Protein AF-A0A9P4L8U2-F1 (afdb_monomer)

Structure (mmCIF, N/CA/C/O backbone):
data_AF-A0A9P4L8U2-F1
#
_entry.id   AF-A0A9P4L8U2-F1
#
loop_
_atom_site.group_PDB
_atom_site.id
_atom_site.type_symbol
_atom_site.label_atom_id
_atom_site.label_alt_id
_atom_site.label_comp_id
_atom_site.label_asym_id
_atom_site.label_entity_id
_atom_site.label_seq_id
_atom_site.pdbx_PDB_ins_code
_atom_site.Cartn_x
_atom_site.Cartn_y
_atom_site.Cartn_z
_atom_site.occupancy
_atom_site.B_iso_or_equiv
_atom_site.auth_seq_id
_atom_site.auth_comp_id
_atom_site.auth_asym_id
_atom_site.auth_atom_id
_atom_site.pdbx_PDB_model_num
ATOM 1 N N . MET A 1 1 ? -57.428 33.933 65.142 1.00 36.22 1 MET A N 1
ATOM 2 C CA . MET A 1 1 ? -56.464 34.167 6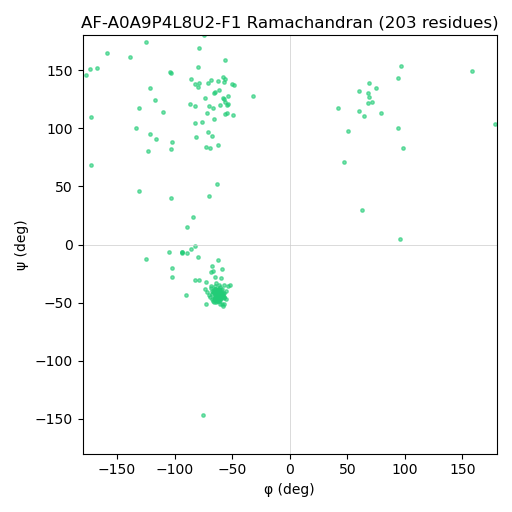6.239 1.00 36.22 1 MET A CA 1
ATOM 3 C C . MET A 1 1 ? -55.173 34.613 65.569 1.00 36.22 1 MET A C 1
ATOM 5 O O . MET A 1 1 ? -54.589 33.796 64.877 1.00 36.22 1 MET A O 1
ATOM 9 N N . ASN A 1 2 ? -55.036 35.930 65.368 1.00 34.56 2 ASN A N 1
ATOM 10 C CA . ASN A 1 2 ? -54.147 36.871 66.095 1.00 34.56 2 ASN A CA 1
ATOM 11 C C . ASN A 1 2 ? -52.674 36.716 65.668 1.00 34.56 2 ASN A C 1
ATOM 13 O O . ASN A 1 2 ? -52.198 35.592 65.666 1.00 34.56 2 ASN A O 1
ATOM 17 N N . ASN A 1 3 ? -51.856 37.735 65.393 1.00 34.00 3 ASN A N 1
ATOM 18 C CA . ASN A 1 3 ? -51.972 39.199 65.274 1.00 34.00 3 ASN A CA 1
ATOM 19 C C . ASN A 1 3 ? -50.599 39.724 64.758 1.00 34.00 3 ASN A C 1
ATOM 21 O O . ASN A 1 3 ? -49.587 39.133 65.121 1.00 34.00 3 ASN A O 1
ATOM 25 N N . ASN A 1 4 ? -50.620 40.854 64.030 1.00 35.84 4 ASN A N 1
ATOM 26 C CA . ASN A 1 4 ? -49.674 42.002 64.025 1.00 35.84 4 ASN A CA 1
ATOM 27 C C . ASN A 1 4 ? -48.229 41.829 63.489 1.00 35.84 4 ASN A C 1
ATOM 29 O O . ASN A 1 4 ? -47.515 40.916 63.884 1.00 35.84 4 ASN A O 1
ATOM 33 N N . GLU A 1 5 ? -47.797 42.591 62.466 1.00 37.16 5 GLU A N 1
ATOM 34 C CA . GLU A 1 5 ? -47.384 44.031 62.452 1.00 37.16 5 GLU A CA 1
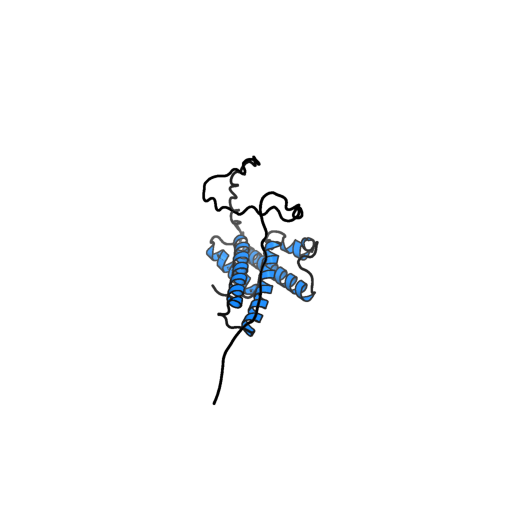ATOM 35 C C . GLU A 1 5 ? -46.118 44.278 63.303 1.00 37.16 5 GLU A C 1
ATOM 37 O O . GLU A 1 5 ? -46.126 43.984 64.490 1.00 37.16 5 GLU A O 1
ATOM 42 N N . ALA A 1 6 ? -44.947 44.600 62.732 1.00 35.78 6 ALA A N 1
ATOM 43 C CA . ALA A 1 6 ? -44.483 45.845 62.080 1.00 35.78 6 ALA A CA 1
ATOM 44 C C . ALA A 1 6 ? -43.676 46.760 63.037 1.00 35.78 6 ALA A C 1
ATOM 46 O O . ALA A 1 6 ? -43.909 46.751 64.240 1.00 35.78 6 ALA A O 1
ATOM 47 N N . ALA A 1 7 ? -42.787 47.564 62.428 1.00 38.69 7 ALA A N 1
ATOM 48 C CA . ALA A 1 7 ? -41.957 48.668 62.952 1.00 38.69 7 ALA A CA 1
ATOM 49 C C . ALA A 1 7 ? -40.676 48.271 63.726 1.00 38.69 7 ALA A C 1
ATOM 51 O O . ALA A 1 7 ? -40.725 47.547 64.711 1.00 38.69 7 ALA A O 1
ATOM 52 N N . GLU A 1 8 ? -39.467 48.553 63.218 1.00 38.03 8 GLU A N 1
ATOM 53 C CA . GLU A 1 8 ? -38.804 49.864 63.001 1.00 38.03 8 GLU A CA 1
ATOM 54 C C . GLU A 1 8 ? -38.416 50.582 64.299 1.00 38.03 8 GLU A C 1
ATOM 56 O O . GLU A 1 8 ? -39.246 50.819 65.168 1.00 38.03 8 GLU A O 1
ATOM 61 N N . THR A 1 9 ? -37.142 50.969 64.394 1.00 37.78 9 THR A N 1
ATOM 62 C CA . THR A 1 9 ? -36.661 52.235 64.984 1.00 37.78 9 THR A CA 1
ATOM 63 C C . THR A 1 9 ? -35.155 52.318 64.701 1.00 37.78 9 THR A C 1
ATOM 65 O O . THR A 1 9 ? -34.404 51.405 65.028 1.00 37.78 9 THR A O 1
ATOM 68 N N . GLU A 1 10 ? -34.744 53.229 63.814 1.00 36.84 10 GLU A N 1
ATOM 69 C CA . GLU A 1 10 ? -34.215 54.576 64.130 1.00 36.84 10 GLU A CA 1
ATOM 70 C C . GLU A 1 10 ? -32.673 54.530 64.203 1.00 36.84 10 GLU A C 1
ATOM 72 O O . GLU A 1 10 ? -32.104 53.548 64.651 1.00 36.84 10 GLU A O 1
ATOM 77 N N . SER A 1 11 ? -31.887 55.513 63.771 1.00 33.38 11 SER A N 1
ATOM 78 C CA . SER A 1 11 ? -32.125 56.907 63.388 1.00 33.38 11 SER A CA 1
ATOM 79 C C . SER A 1 11 ? -30.851 57.419 62.671 1.00 33.38 11 SER A C 1
ATOM 81 O O . SER A 1 11 ? -29.756 56.914 62.915 1.00 33.38 11 SER A O 1
ATOM 83 N N . GLY A 1 12 ? -30.985 58.390 61.752 1.00 31.89 12 GLY A N 1
ATOM 84 C CA . GLY A 1 12 ? -29.853 59.109 61.123 1.00 31.89 12 GLY A CA 1
ATOM 85 C C . GLY A 1 12 ? -29.215 60.137 62.076 1.00 31.89 12 GLY A C 1
ATOM 86 O O . GLY A 1 12 ? -29.306 59.952 63.287 1.00 31.89 12 GLY A O 1
ATOM 87 N N . PRO A 1 13 ? -28.694 61.293 61.615 1.00 43.50 13 PRO A N 1
ATOM 88 C CA . PRO A 1 13 ? -28.187 61.704 60.295 1.00 43.50 13 PRO A CA 1
ATOM 89 C C . PRO A 1 13 ? -26.730 62.247 60.399 1.00 43.50 13 PRO A C 1
ATOM 91 O O . PRO A 1 13 ? -26.236 62.430 61.505 1.00 43.50 13 PRO A O 1
ATOM 94 N N . SER A 1 14 ? -26.041 62.567 59.293 1.00 37.22 14 SER A N 1
ATOM 95 C CA . SER A 1 14 ? -25.247 63.816 59.213 1.00 37.22 14 SER A CA 1
ATOM 96 C C . SER A 1 14 ? -24.586 64.042 57.856 1.00 37.22 14 SER A C 1
ATOM 98 O O . SER A 1 14 ? -24.136 63.115 57.185 1.00 37.22 14 SER A O 1
ATOM 100 N N . ASP A 1 15 ? -24.522 65.321 57.518 1.00 33.25 15 ASP A N 1
ATOM 101 C CA . ASP A 1 15 ? -24.010 65.946 56.310 1.00 33.25 15 ASP A CA 1
ATOM 102 C C . ASP A 1 15 ? -22.548 65.617 55.986 1.00 33.25 15 ASP A C 1
ATOM 104 O O . ASP A 1 15 ? -21.676 65.705 56.849 1.00 33.25 15 ASP A O 1
ATOM 108 N N . TYR A 1 16 ? -22.251 65.407 54.699 1.00 37.06 16 TYR A N 1
ATOM 109 C CA . TYR A 1 16 ? -20.915 65.679 54.171 1.00 37.06 16 TYR A CA 1
ATOM 110 C C . TYR A 1 16 ? -20.959 66.521 52.894 1.00 37.06 16 TYR A C 1
ATOM 112 O O . TYR A 1 16 ? -21.493 66.157 51.848 1.00 37.06 16 TYR A O 1
ATOM 120 N N . HIS A 1 17 ? -20.350 67.689 53.056 1.00 33.84 17 HIS A N 1
ATOM 121 C CA . HIS A 1 17 ? -19.953 68.689 52.084 1.00 33.84 17 HIS A CA 1
ATOM 122 C C . HIS A 1 17 ? -18.985 68.165 50.993 1.00 33.84 17 HIS A C 1
ATOM 124 O O . HIS A 1 17 ? -18.026 67.470 51.297 1.00 33.84 17 HIS A O 1
ATOM 130 N N . ARG A 1 18 ? -19.176 68.688 49.770 1.00 32.38 18 ARG A N 1
ATOM 131 C CA . ARG A 1 18 ? -18.216 69.499 48.975 1.00 32.38 18 ARG A CA 1
ATOM 132 C C . ARG A 1 18 ? -16.957 68.859 48.324 1.00 32.38 18 ARG A C 1
ATOM 134 O O . ARG A 1 18 ? -16.029 68.441 48.994 1.00 32.38 18 ARG A O 1
ATOM 141 N N . ASN A 1 19 ? -16.933 69.051 46.997 1.00 30.62 19 ASN A N 1
ATOM 142 C CA . ASN A 1 19 ? -15.856 69.342 46.027 1.00 30.62 19 ASN A CA 1
ATOM 143 C C . ASN A 1 19 ? -14.639 68.435 45.764 1.00 30.62 19 ASN A C 1
ATOM 145 O O . ASN A 1 19 ? -13.822 68.164 46.629 1.00 30.62 19 ASN A O 1
ATOM 149 N N . GLU A 1 20 ? -14.471 68.256 44.444 1.00 35.41 20 GLU A N 1
ATOM 150 C CA . GLU A 1 20 ? -13.265 68.443 43.619 1.00 35.41 20 GLU A CA 1
ATOM 151 C C . GLU A 1 20 ? -12.064 67.515 43.799 1.00 35.41 20 GLU A C 1
ATOM 153 O O . GLU A 1 20 ? -11.441 67.423 44.846 1.00 35.41 20 GLU A O 1
ATOM 158 N N . GLY A 1 21 ? -11.621 67.008 42.646 1.00 31.97 21 GLY A N 1
ATOM 159 C CA . GLY A 1 21 ? -10.196 66.959 42.356 1.00 31.97 21 GLY A CA 1
ATOM 160 C C . GLY A 1 21 ? -9.493 65.658 42.712 1.00 31.97 21 GLY A C 1
ATOM 161 O O . GLY A 1 21 ? -9.006 65.483 43.814 1.00 31.97 21 GLY A O 1
ATOM 162 N N . GLN A 1 22 ? -9.294 64.861 41.662 1.00 35.66 22 GLN A N 1
ATOM 163 C CA . GLN A 1 22 ? -8.037 64.173 41.358 1.00 35.66 22 GLN A CA 1
ATOM 164 C C . GLN A 1 22 ? -7.554 63.022 42.263 1.00 35.66 22 GLN A C 1
ATOM 166 O O . GLN A 1 22 ? -7.423 63.114 43.477 1.00 35.66 22 GLN A O 1
ATOM 171 N N . SER A 1 23 ? -7.044 62.013 41.547 1.00 36.41 23 SER A N 1
ATOM 172 C CA . SER A 1 23 ? -5.959 61.098 41.936 1.00 36.41 23 SER A CA 1
ATOM 173 C C . SER A 1 23 ? -6.380 59.738 42.493 1.00 36.41 23 SER A C 1
ATOM 175 O O . SER A 1 23 ? -6.312 59.485 43.691 1.00 36.41 23 SER A O 1
ATOM 177 N N . GLN A 1 24 ? -6.668 58.794 41.591 1.00 34.19 24 GLN A N 1
ATOM 178 C CA . GLN A 1 24 ? -6.247 57.410 41.823 1.00 34.19 24 GLN A CA 1
ATOM 179 C C . GLN A 1 24 ? -4.806 57.230 41.302 1.00 34.19 24 GLN A C 1
ATOM 181 O O . GLN A 1 24 ? -4.565 57.459 40.114 1.00 34.19 24 GLN A O 1
ATOM 186 N N . PRO A 1 25 ? -3.844 56.842 42.163 1.00 40.78 25 PRO A N 1
ATOM 187 C CA . PRO A 1 25 ? -2.531 56.342 41.763 1.00 40.78 25 PRO A CA 1
ATOM 188 C C . PRO A 1 25 ? -2.625 54.861 41.314 1.00 40.78 25 PRO A C 1
ATOM 190 O O . PRO A 1 25 ? -3.684 54.241 41.425 1.00 40.78 25 PRO A O 1
ATOM 193 N N . PRO A 1 26 ? -1.559 54.305 40.713 1.00 39.38 26 PRO A N 1
ATOM 194 C CA . PRO A 1 26 ? -1.648 53.606 39.436 1.00 39.38 26 PRO A CA 1
ATOM 195 C C . PRO A 1 26 ? -2.032 52.129 39.550 1.00 39.38 26 PRO A C 1
ATOM 197 O O . PRO A 1 26 ? -1.531 51.392 40.399 1.00 39.38 26 PRO A O 1
ATOM 200 N N . ALA A 1 27 ? -2.848 51.675 38.597 1.00 38.47 27 ALA A N 1
ATOM 201 C CA . ALA A 1 27 ? -3.046 50.260 38.330 1.00 38.47 27 ALA A CA 1
ATOM 202 C C . ALA A 1 27 ? -1.806 49.680 37.628 1.00 38.47 27 ALA A C 1
ATOM 204 O O . ALA A 1 27 ? -1.353 50.185 36.600 1.00 38.47 27 ALA A O 1
ATOM 205 N N . SER A 1 28 ? -1.281 48.611 38.221 1.00 39.50 28 SER A N 1
ATOM 206 C CA . SER A 1 28 ? -0.172 47.764 37.783 1.00 39.50 28 SER A CA 1
ATOM 207 C C . SER A 1 28 ? -0.023 47.623 36.263 1.00 39.50 28 SER A C 1
ATOM 209 O O . SER A 1 28 ? -0.938 47.202 35.554 1.00 39.50 28 SER A O 1
ATOM 211 N N . ALA A 1 29 ? 1.193 47.891 35.788 1.00 47.47 29 ALA A N 1
ATOM 212 C CA . ALA A 1 29 ? 1.629 47.911 34.392 1.00 47.47 29 ALA A CA 1
ATOM 213 C C . ALA A 1 29 ? 1.696 46.528 33.700 1.00 47.47 29 ALA A C 1
ATOM 215 O O . ALA A 1 29 ? 2.655 46.243 32.988 1.00 47.47 29 ALA A O 1
ATOM 216 N N . ARG A 1 30 ? 0.715 45.638 33.909 1.00 43.78 30 ARG A N 1
ATOM 217 C CA . ARG A 1 30 ? 0.741 44.291 33.305 1.00 43.78 30 ARG A CA 1
ATOM 218 C C . ARG A 1 30 ? -0.484 43.896 32.480 1.00 43.78 30 ARG A C 1
ATOM 220 O O . ARG A 1 30 ? -0.369 42.953 31.715 1.00 43.78 30 ARG A O 1
ATOM 227 N N . ASN A 1 31 ? -1.594 44.637 32.541 1.00 42.38 31 ASN A N 1
ATOM 228 C CA . ASN A 1 31 ? -2.824 44.313 31.796 1.00 42.38 31 ASN A CA 1
ATOM 229 C C . ASN A 1 31 ? -3.402 45.516 31.025 1.00 42.38 31 ASN A C 1
ATOM 231 O O . ASN A 1 31 ? -4.602 45.770 31.064 1.00 42.38 31 ASN A O 1
ATOM 235 N N . GLN A 1 32 ? -2.567 46.272 30.314 1.00 42.84 32 GLN A N 1
ATOM 236 C CA . GLN A 1 32 ? -3.045 47.259 29.340 1.00 42.84 32 GLN A CA 1
ATOM 237 C C . GLN A 1 32 ? -2.454 46.954 27.972 1.00 42.84 32 GLN A C 1
ATOM 239 O O . GLN A 1 32 ? -1.462 47.560 27.592 1.00 42.84 32 GLN A O 1
ATOM 244 N N . GLN A 1 33 ? -3.047 45.991 27.263 1.00 40.62 33 GLN A N 1
ATOM 245 C CA . GLN A 1 33 ? -2.969 45.869 25.802 1.00 40.62 33 GLN A CA 1
ATOM 246 C C . GLN A 1 33 ? -3.922 44.768 25.310 1.00 40.62 33 GLN A C 1
ATOM 248 O O . GLN A 1 33 ? -3.521 43.729 24.803 1.00 40.62 33 GLN A O 1
ATOM 253 N N . HIS A 1 34 ? -5.222 45.022 25.435 1.00 37.81 34 HIS A N 1
ATOM 254 C CA . HIS A 1 34 ? -6.187 44.474 24.485 1.00 37.81 34 HIS A CA 1
ATOM 255 C C . HIS A 1 34 ? -6.912 45.661 23.851 1.00 37.81 34 HIS A C 1
ATOM 257 O O . HIS A 1 34 ? -7.842 46.192 24.460 1.00 37.81 34 HIS A O 1
ATOM 263 N N . PRO A 1 35 ? -6.482 46.153 22.676 1.00 39.56 35 PRO A N 1
ATOM 264 C CA . PRO A 1 35 ? -7.334 47.043 21.910 1.00 39.56 35 PRO A CA 1
ATOM 265 C C . PRO A 1 35 ? -8.560 46.251 21.442 1.00 39.56 35 PRO A C 1
ATOM 267 O O . PRO A 1 35 ? -8.444 45.145 20.912 1.00 39.56 35 PRO A O 1
ATOM 270 N N . ALA A 1 36 ? -9.738 46.826 21.678 1.00 41.59 36 ALA A N 1
ATOM 271 C CA . ALA A 1 36 ? -11.000 46.345 21.145 1.00 41.59 36 ALA A CA 1
ATOM 272 C C . ALA A 1 36 ? -10.882 46.202 19.621 1.00 41.59 36 ALA A C 1
ATOM 274 O O . ALA A 1 36 ? -10.580 47.171 18.920 1.00 41.59 36 ALA A O 1
ATOM 275 N N . VAL A 1 37 ? -11.099 44.991 19.107 1.00 40.06 37 VAL A N 1
ATOM 276 C CA . VAL A 1 37 ? -11.103 44.738 17.666 1.00 40.06 37 VAL A CA 1
ATOM 277 C C . VAL A 1 37 ? -12.367 45.367 17.087 1.00 40.06 37 VAL A C 1
ATOM 279 O O . VAL A 1 37 ? -13.452 44.794 17.140 1.00 40.06 37 VAL A O 1
ATOM 282 N N . SER A 1 38 ? -12.217 46.577 16.552 1.00 38.88 38 SER A N 1
ATOM 283 C CA . SER A 1 38 ? -13.179 47.168 15.630 1.00 38.88 38 SER A CA 1
ATOM 284 C C . SER A 1 38 ? -13.165 46.350 14.341 1.00 38.88 38 SER A C 1
ATOM 286 O O . SER A 1 38 ? -12.141 46.267 13.658 1.00 38.88 38 SER A O 1
ATOM 288 N N . THR A 1 39 ? -14.290 45.728 13.996 1.00 46.09 39 THR A N 1
ATOM 289 C CA . THR A 1 39 ? -14.499 45.112 12.684 1.00 46.09 39 THR A CA 1
ATOM 290 C C . THR A 1 39 ? -14.611 46.202 11.622 1.00 46.09 39 THR A C 1
ATOM 292 O O . THR A 1 39 ? -15.710 46.589 11.226 1.00 46.09 39 THR A O 1
ATOM 295 N N . ASN A 1 40 ? -13.471 46.694 11.138 1.00 36.62 40 ASN A N 1
ATOM 296 C CA . ASN A 1 40 ? -13.426 47.519 9.939 1.00 36.62 40 ASN A CA 1
ATOM 297 C C . ASN A 1 40 ? -13.460 46.611 8.708 1.00 36.62 40 ASN A C 1
ATOM 299 O O . ASN A 1 40 ? -12.455 46.112 8.209 1.00 36.62 40 ASN A O 1
ATOM 303 N N . ARG A 1 41 ? -14.687 46.392 8.238 1.00 48.09 41 ARG A N 1
ATOM 304 C CA . ARG A 1 41 ? -15.015 45.899 6.906 1.00 48.09 41 ARG A CA 1
ATOM 305 C C . ARG A 1 41 ? -14.629 47.000 5.914 1.00 48.09 41 ARG A C 1
ATOM 307 O O . ARG A 1 41 ? -15.399 47.926 5.694 1.00 48.09 41 ARG A O 1
ATOM 314 N N . GLY A 1 42 ? -13.421 46.934 5.367 1.00 34.34 42 GLY A N 1
ATOM 315 C CA . GLY A 1 42 ? -12.952 47.933 4.413 1.00 34.34 42 GLY A CA 1
ATOM 316 C C . GLY A 1 42 ? -11.530 47.670 3.952 1.00 34.34 42 GLY A C 1
ATOM 317 O O . GLY A 1 42 ? -10.597 47.920 4.698 1.00 34.34 42 GLY A O 1
ATOM 318 N N . THR A 1 43 ? -11.434 47.149 2.726 1.00 42.09 43 THR A N 1
ATOM 319 C CA . THR A 1 43 ? -10.420 47.457 1.701 1.00 42.09 43 THR A CA 1
ATOM 320 C C . THR A 1 43 ? -8.958 47.597 2.131 1.00 42.09 43 THR A C 1
ATOM 322 O O . THR A 1 43 ? -8.601 48.569 2.778 1.00 42.09 43 THR A O 1
ATOM 325 N N . HIS A 1 44 ? -8.128 46.695 1.592 1.00 46.84 44 HIS A N 1
ATOM 326 C CA . HIS A 1 44 ? -6.711 46.903 1.266 1.00 46.84 44 HIS A CA 1
ATOM 327 C C . HIS A 1 44 ? -5.831 47.496 2.375 1.00 46.84 44 HIS A C 1
ATOM 329 O O . HIS A 1 44 ? -5.729 48.706 2.492 1.00 46.84 44 HIS A O 1
ATOM 335 N N . ASN A 1 45 ? -5.114 46.634 3.099 1.00 39.09 45 ASN A N 1
ATOM 336 C CA . ASN A 1 45 ? -3.927 47.032 3.857 1.00 39.09 45 ASN A CA 1
ATOM 337 C C . ASN A 1 45 ? -2.794 46.026 3.601 1.00 39.09 45 ASN A C 1
ATOM 339 O O . ASN A 1 45 ? -2.791 44.920 4.141 1.00 39.09 45 ASN A O 1
ATOM 343 N N . ASP A 1 46 ? -1.875 46.415 2.718 1.00 47.75 46 ASP A N 1
ATOM 344 C CA . ASP A 1 46 ? -0.511 46.792 3.103 1.00 47.75 46 ASP A CA 1
ATOM 345 C C . ASP A 1 46 ? 0.239 45.854 4.059 1.00 47.75 46 ASP A C 1
ATOM 347 O O . ASP A 1 46 ? 0.571 46.201 5.192 1.00 47.75 46 ASP A O 1
ATOM 351 N N . PHE A 1 47 ? 0.623 44.692 3.532 1.00 45.06 47 PHE A N 1
ATOM 352 C CA . PHE A 1 47 ? 1.806 43.947 3.985 1.00 45.06 47 PHE A CA 1
ATOM 353 C C . PHE A 1 47 ? 2.975 44.111 2.993 1.00 45.06 47 PHE A C 1
ATOM 355 O O . PHE A 1 47 ? 3.716 43.171 2.721 1.00 45.06 47 PHE A O 1
ATOM 362 N N . ASP A 1 48 ? 3.159 45.316 2.450 1.00 51.72 48 ASP A N 1
ATOM 363 C CA . ASP A 1 48 ? 4.103 45.609 1.356 1.00 51.72 48 ASP A CA 1
ATOM 364 C C . ASP A 1 48 ? 5.553 45.873 1.833 1.00 51.72 48 ASP A C 1
ATOM 366 O O . ASP A 1 48 ? 6.345 46.547 1.181 1.00 51.72 48 ASP A O 1
ATOM 370 N N . TYR A 1 49 ? 5.932 45.363 3.012 1.00 48.81 49 TYR A N 1
ATOM 371 C CA . TYR A 1 49 ? 7.297 45.507 3.561 1.00 48.81 49 TYR A CA 1
ATOM 372 C C . TYR A 1 49 ? 8.215 44.334 3.223 1.00 48.81 49 TYR A C 1
ATOM 374 O O . TYR A 1 49 ? 9.416 44.362 3.492 1.00 48.81 49 TYR A O 1
ATOM 382 N N . LEU A 1 50 ? 7.654 43.293 2.625 1.00 60.00 50 LEU A N 1
ATOM 383 C CA . LEU A 1 50 ? 8.385 42.155 2.114 1.00 60.00 50 LEU A CA 1
ATOM 384 C C . LEU A 1 50 ? 8.169 42.156 0.604 1.00 60.00 50 LEU A C 1
ATOM 386 O O . LEU A 1 50 ? 7.223 41.548 0.118 1.00 60.00 50 LEU A O 1
ATOM 390 N N . ASN A 1 51 ? 9.069 42.830 -0.124 1.00 54.41 51 ASN A N 1
ATOM 391 C CA . ASN A 1 51 ? 9.258 42.703 -1.578 1.00 54.41 51 ASN A CA 1
ATOM 392 C C . ASN A 1 51 ? 9.709 41.269 -1.930 1.00 54.41 51 ASN A C 1
ATOM 394 O O . ASN A 1 51 ? 10.750 41.058 -2.550 1.00 54.41 51 ASN A O 1
ATOM 398 N N . ILE A 1 52 ? 8.976 40.257 -1.470 1.00 61.72 52 ILE A N 1
ATOM 399 C CA . ILE A 1 52 ? 9.164 38.875 -1.873 1.00 61.72 52 ILE A CA 1
ATOM 400 C C . ILE A 1 52 ? 8.638 38.840 -3.302 1.00 61.72 52 ILE A C 1
ATOM 402 O O . ILE A 1 52 ? 7.436 39.050 -3.495 1.00 61.72 52 ILE A O 1
ATOM 406 N N . PRO A 1 53 ? 9.501 38.614 -4.310 1.00 65.94 53 PRO A N 1
ATOM 407 C CA . PRO A 1 53 ? 9.024 38.414 -5.664 1.00 65.94 53 PRO A CA 1
ATOM 408 C C . PRO A 1 53 ? 8.005 37.289 -5.588 1.00 65.94 53 PRO A C 1
ATOM 410 O O . PRO A 1 53 ? 8.344 36.200 -5.119 1.00 65.94 53 PRO A O 1
ATOM 413 N N . THR A 1 54 ? 6.756 37.556 -5.974 1.00 63.75 54 THR A N 1
ATOM 414 C CA . THR A 1 54 ? 5.754 36.501 -6.075 1.00 63.75 54 THR A CA 1
ATOM 415 C C . THR A 1 54 ? 6.365 35.452 -6.998 1.00 63.75 54 THR A C 1
ATOM 417 O O . THR A 1 54 ? 6.656 35.789 -8.151 1.00 63.75 54 THR A O 1
ATOM 420 N N . PRO A 1 55 ? 6.682 34.237 -6.509 1.00 63.12 55 PRO A N 1
ATOM 421 C CA . PRO A 1 55 ? 7.293 33.244 -7.367 1.00 63.12 55 PRO A CA 1
ATOM 422 C C . PRO A 1 55 ? 6.332 33.041 -8.530 1.00 63.12 55 PRO A C 1
ATOM 424 O O . PRO A 1 55 ? 5.134 32.835 -8.314 1.00 63.12 55 PRO A O 1
ATOM 427 N N . ALA A 1 56 ? 6.844 33.183 -9.756 1.00 70.62 56 ALA A N 1
ATOM 428 C CA . ALA A 1 56 ? 6.061 32.879 -10.941 1.00 70.62 56 ALA A CA 1
ATOM 429 C C . ALA A 1 56 ? 5.424 31.500 -10.724 1.00 70.62 56 ALA A C 1
ATOM 431 O O . ALA A 1 56 ? 6.115 30.624 -10.187 1.00 70.62 56 ALA A O 1
ATOM 432 N N . PRO A 1 57 ? 4.139 31.305 -11.078 1.00 63.75 57 PRO A N 1
ATOM 433 C CA . PRO A 1 57 ? 3.511 30.002 -10.977 1.00 63.75 57 PRO A CA 1
ATOM 434 C C . PRO A 1 57 ? 4.445 29.008 -1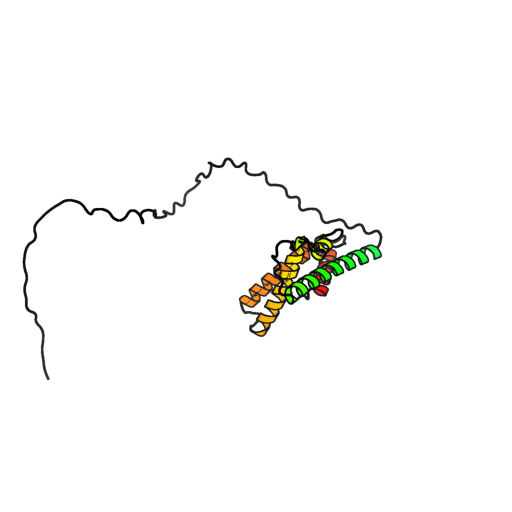1.649 1.00 63.75 57 PRO A C 1
ATOM 436 O O . PRO A 1 57 ? 4.697 29.098 -12.851 1.00 63.75 57 PRO A O 1
ATOM 439 N N . VAL A 1 58 ? 5.047 28.123 -10.859 1.00 56.31 58 VAL A N 1
ATOM 440 C CA . VAL A 1 58 ? 5.809 27.032 -11.437 1.00 56.31 58 VAL A CA 1
ATOM 441 C C . VAL A 1 58 ? 4.739 26.214 -12.131 1.00 56.31 58 VAL A C 1
ATOM 443 O O . VAL A 1 58 ? 3.894 25.619 -11.463 1.00 56.31 58 VAL A O 1
ATOM 446 N N . GLU A 1 59 ? 4.712 26.245 -13.462 1.00 51.50 59 GLU A N 1
ATOM 447 C CA . GLU A 1 59 ? 3.972 25.262 -14.236 1.00 51.50 59 GLU A CA 1
ATOM 448 C C . GLU A 1 59 ? 4.608 23.912 -13.916 1.00 51.50 59 GLU A C 1
ATOM 450 O O . GLU A 1 59 ? 5.539 23.448 -14.574 1.00 51.50 59 GLU A O 1
ATOM 455 N N . VAL A 1 60 ? 4.152 23.293 -12.827 1.00 53.00 60 VAL A N 1
ATOM 456 C CA . VAL A 1 60 ? 4.497 21.922 -12.498 1.00 53.00 60 VAL A CA 1
ATOM 457 C C . VAL A 1 60 ? 3.718 21.087 -13.497 1.00 53.00 60 VAL A C 1
ATOM 459 O O . VAL A 1 60 ? 2.603 20.641 -13.234 1.00 53.00 60 VAL A O 1
ATOM 462 N N . SER A 1 61 ? 4.278 20.920 -14.694 1.00 50.16 61 SER A N 1
ATOM 463 C CA . SER A 1 61 ? 3.776 19.930 -15.630 1.00 50.16 61 SER A CA 1
ATOM 464 C C . SER A 1 61 ? 3.820 18.597 -14.895 1.00 50.16 61 SER A C 1
ATOM 466 O O . SER A 1 61 ? 4.910 18.119 -14.555 1.00 50.16 61 SER A O 1
ATOM 468 N N . LEU A 1 62 ? 2.647 18.031 -14.598 1.00 58.31 62 LEU A N 1
ATOM 469 C CA . LEU A 1 62 ? 2.576 16.733 -13.948 1.00 58.31 62 LEU A CA 1
ATOM 470 C C . LEU A 1 62 ? 3.405 15.758 -14.792 1.00 58.31 62 LEU A C 1
ATOM 472 O O . LEU A 1 62 ? 3.241 15.714 -16.019 1.00 58.31 62 LEU A O 1
ATOM 476 N N . PRO A 1 63 ? 4.350 15.031 -14.181 1.00 58.22 63 PRO A N 1
ATOM 477 C CA . PRO A 1 63 ? 5.212 14.134 -14.924 1.00 58.22 63 PRO A CA 1
ATOM 478 C C . PRO A 1 63 ? 4.349 13.132 -15.690 1.00 58.22 63 PRO A C 1
ATOM 480 O O . PRO A 1 63 ? 3.482 12.463 -15.127 1.00 58.22 63 PRO A O 1
ATOM 483 N N . LYS A 1 64 ? 4.570 13.064 -17.007 1.00 55.81 64 LYS A N 1
ATOM 484 C CA . LYS A 1 64 ? 3.793 12.187 -17.882 1.00 55.81 64 LYS A CA 1
ATOM 485 C C . LYS A 1 64 ? 3.888 10.741 -17.377 1.00 55.81 64 LYS A C 1
ATOM 487 O O . LYS A 1 64 ? 4.963 10.325 -16.923 1.00 55.81 64 LYS A O 1
ATOM 492 N N . PRO A 1 65 ? 2.795 9.960 -17.463 1.00 58.03 65 PRO A N 1
ATOM 493 C CA . PRO A 1 65 ? 2.826 8.550 -17.122 1.00 58.03 65 PRO A CA 1
ATOM 494 C C . PRO A 1 65 ? 3.983 7.844 -17.822 1.00 58.03 65 PRO A C 1
ATOM 496 O O . PRO A 1 65 ? 4.250 8.119 -18.993 1.00 58.03 65 PRO A O 1
ATOM 499 N N . ARG A 1 66 ? 4.687 6.950 -17.117 1.00 64.38 66 ARG A N 1
ATOM 500 C CA . ARG A 1 66 ? 5.740 6.161 -17.760 1.00 64.38 66 ARG A CA 1
ATOM 501 C C . ARG A 1 66 ? 5.107 5.336 -18.873 1.00 64.38 66 ARG A C 1
ATOM 503 O O . ARG A 1 66 ? 4.232 4.514 -18.620 1.00 64.38 66 ARG A O 1
ATOM 510 N N . THR A 1 67 ? 5.554 5.547 -20.104 1.00 64.31 67 THR A N 1
ATOM 511 C CA . THR A 1 67 ? 5.149 4.710 -21.229 1.00 64.31 67 THR A CA 1
ATOM 512 C C . THR A 1 67 ? 5.904 3.393 -21.133 1.00 64.31 67 THR A C 1
ATOM 514 O O . THR A 1 67 ? 7.109 3.320 -21.375 1.00 64.31 67 THR A O 1
ATOM 517 N N . PHE A 1 68 ? 5.198 2.346 -20.725 1.00 71.69 68 PHE A N 1
ATOM 518 C CA . PHE A 1 68 ? 5.759 1.010 -20.622 1.00 71.69 68 PHE A CA 1
ATOM 519 C C . PHE A 1 68 ? 5.745 0.321 -21.986 1.00 71.69 68 PHE A C 1
ATOM 521 O O . PHE A 1 68 ? 4.704 -0.145 -22.444 1.00 71.69 68 PHE A O 1
ATOM 528 N N . ASN A 1 69 ? 6.911 0.226 -22.624 1.00 72.06 69 ASN A N 1
ATOM 529 C CA . ASN A 1 69 ? 7.091 -0.547 -23.852 1.00 72.06 69 ASN A CA 1
ATOM 530 C C . ASN A 1 69 ? 7.772 -1.875 -23.518 1.00 72.06 69 ASN A C 1
ATOM 532 O O . ASN A 1 69 ? 8.998 -1.982 -23.529 1.00 72.06 69 ASN A O 1
ATOM 536 N N . PHE A 1 70 ? 6.968 -2.884 -23.184 1.00 81.62 70 PHE A N 1
ATOM 537 C CA . PHE A 1 70 ? 7.470 -4.235 -22.951 1.00 81.62 70 PHE A CA 1
ATOM 538 C C . PHE A 1 70 ? 7.645 -4.987 -24.280 1.00 81.62 70 PHE A C 1
ATOM 540 O O . PHE A 1 70 ? 6.772 -4.905 -25.143 1.00 81.62 70 PHE A O 1
ATOM 547 N N . PRO A 1 71 ? 8.743 -5.745 -24.462 1.00 80.56 71 PRO A N 1
ATOM 548 C CA . PRO A 1 71 ? 9.015 -6.456 -25.713 1.00 80.56 71 PRO A CA 1
ATOM 549 C C . PRO A 1 71 ? 8.040 -7.615 -25.970 1.00 80.56 71 PRO A C 1
ATOM 551 O O . PRO A 1 71 ? 7.860 -8.025 -27.112 1.00 80.56 71 PRO A O 1
ATOM 554 N N . ASN A 1 72 ? 7.422 -8.166 -24.921 1.00 87.06 72 ASN A N 1
ATOM 555 C CA . ASN A 1 72 ? 6.403 -9.209 -25.009 1.00 87.06 72 ASN A CA 1
ATOM 556 C C . ASN A 1 72 ? 5.542 -9.257 -23.731 1.00 87.06 72 ASN A C 1
ATOM 558 O O . ASN A 1 72 ? 5.943 -8.750 -22.677 1.00 87.06 72 ASN A O 1
ATOM 562 N N . ALA A 1 73 ? 4.394 -9.936 -23.815 1.00 86.38 73 ALA A N 1
ATOM 563 C CA . ALA A 1 73 ? 3.458 -10.114 -22.700 1.00 86.38 73 ALA A CA 1
ATOM 564 C C . ALA A 1 73 ? 4.080 -10.840 -21.491 1.00 86.38 73 ALA A C 1
ATOM 566 O O . ALA A 1 73 ? 3.706 -10.598 -20.348 1.00 86.38 73 ALA A O 1
ATOM 567 N N . GLN A 1 74 ? 5.074 -11.704 -21.717 1.00 89.06 74 GLN A N 1
ATOM 568 C CA . GLN A 1 74 ? 5.758 -12.427 -20.644 1.00 89.06 74 GLN A CA 1
ATOM 569 C C . GLN A 1 74 ? 6.597 -11.486 -19.760 1.00 89.06 74 GLN A C 1
ATOM 571 O O . GLN A 1 74 ? 6.680 -11.670 -18.548 1.00 89.06 74 GLN A O 1
ATOM 576 N N . THR A 1 75 ? 7.209 -10.462 -20.358 1.00 86.94 75 THR A N 1
ATOM 577 C CA . THR A 1 75 ? 8.002 -9.447 -19.647 1.00 86.94 75 THR A CA 1
ATOM 578 C C . THR A 1 75 ? 7.095 -8.495 -18.874 1.00 86.94 75 THR A C 1
ATOM 580 O O . THR A 1 75 ? 7.398 -8.151 -17.735 1.00 86.94 75 THR A O 1
ATOM 583 N N . GLU A 1 76 ? 5.951 -8.138 -19.458 1.00 88.50 76 GLU A N 1
ATOM 584 C CA . GLU A 1 76 ? 4.898 -7.383 -18.775 1.00 88.50 76 GLU A CA 1
ATOM 585 C C . GLU A 1 76 ? 4.365 -8.151 -17.555 1.00 88.50 76 GLU A C 1
ATOM 587 O O . GLU A 1 76 ? 4.322 -7.607 -16.454 1.00 88.50 76 GLU A O 1
ATOM 592 N N . ALA A 1 77 ? 4.061 -9.444 -17.706 1.00 88.94 77 ALA A N 1
ATOM 593 C CA . ALA A 1 77 ? 3.606 -10.287 -16.602 1.00 88.94 77 ALA A CA 1
ATOM 594 C C . ALA A 1 77 ? 4.647 -10.385 -15.473 1.00 88.94 77 ALA A C 1
ATOM 596 O O . ALA A 1 77 ? 4.298 -10.274 -14.299 1.00 88.94 77 ALA A O 1
ATOM 597 N N . LYS A 1 78 ? 5.939 -10.525 -15.809 1.00 89.31 78 LYS A N 1
ATOM 598 C CA . LYS A 1 78 ? 7.034 -10.504 -14.821 1.00 89.31 78 LYS A CA 1
ATOM 599 C C . LYS A 1 78 ? 7.127 -9.167 -14.088 1.00 89.31 78 LYS A C 1
ATOM 601 O O . LYS A 1 78 ? 7.398 -9.152 -12.891 1.00 89.31 78 LYS A O 1
ATOM 606 N N . TYR A 1 79 ? 6.900 -8.057 -14.786 1.00 90.56 79 TYR A N 1
ATOM 607 C CA . TYR A 1 79 ? 6.888 -6.732 -14.175 1.00 90.56 79 TYR A CA 1
ATOM 608 C C . TYR A 1 79 ? 5.730 -6.581 -13.182 1.00 90.56 79 TYR A C 1
ATOM 610 O O . TYR A 1 79 ? 5.950 -6.184 -12.040 1.00 90.56 79 TYR A O 1
ATOM 618 N N . ILE A 1 80 ? 4.516 -6.973 -13.580 1.00 90.62 80 ILE A N 1
ATOM 619 C CA . ILE A 1 80 ? 3.333 -6.958 -12.706 1.00 90.62 80 ILE A CA 1
ATOM 620 C C . ILE A 1 80 ? 3.563 -7.857 -11.481 1.00 90.62 80 ILE A C 1
ATOM 622 O O . ILE A 1 80 ? 3.316 -7.435 -10.352 1.00 90.62 80 ILE A O 1
ATOM 626 N N . ALA A 1 81 ? 4.107 -9.061 -11.680 1.00 90.81 81 ALA A N 1
ATOM 627 C CA . ALA A 1 81 ? 4.449 -9.973 -10.589 1.00 90.81 81 ALA A CA 1
ATOM 628 C C . ALA A 1 81 ? 5.504 -9.381 -9.639 1.00 90.81 81 ALA A C 1
ATOM 630 O O . ALA A 1 81 ? 5.390 -9.525 -8.424 1.00 90.81 81 ALA A O 1
ATOM 631 N N . CYS A 1 82 ? 6.505 -8.671 -10.168 1.00 91.12 82 CYS A N 1
ATOM 632 C CA . CYS A 1 82 ? 7.498 -7.967 -9.359 1.00 91.12 82 CYS A CA 1
ATOM 633 C C . CYS A 1 82 ? 6.863 -6.843 -8.530 1.00 91.12 82 CYS A C 1
ATOM 635 O O . CYS A 1 82 ? 7.191 -6.694 -7.354 1.00 91.12 82 CYS A O 1
ATOM 637 N N . MET A 1 83 ? 5.925 -6.086 -9.105 1.00 91.62 83 MET A N 1
ATOM 638 C CA . MET A 1 83 ? 5.228 -5.017 -8.385 1.00 91.62 83 MET A CA 1
ATOM 639 C C . MET A 1 83 ? 4.382 -5.571 -7.249 1.00 91.62 83 MET A C 1
ATOM 641 O O . MET A 1 83 ? 4.486 -5.093 -6.120 1.00 91.62 83 MET A O 1
ATOM 645 N N . ARG A 1 84 ? 3.629 -6.637 -7.527 1.00 93.31 84 ARG A N 1
ATOM 646 C CA . ARG A 1 84 ? 2.902 -7.387 -6.506 1.00 93.31 84 ARG A CA 1
ATOM 647 C C . ARG A 1 84 ? 3.841 -7.871 -5.402 1.00 93.31 84 ARG A C 1
ATOM 649 O O . ARG A 1 84 ? 3.534 -7.696 -4.229 1.00 93.31 84 ARG A O 1
ATOM 656 N N . GLY A 1 85 ? 4.986 -8.447 -5.771 1.00 92.69 85 GLY A N 1
ATOM 657 C CA . GLY A 1 85 ? 5.999 -8.907 -4.821 1.00 92.69 85 GLY A CA 1
ATOM 658 C C . GLY A 1 85 ? 6.510 -7.783 -3.920 1.00 92.69 85 GLY A C 1
ATOM 659 O O . GLY A 1 85 ? 6.578 -7.963 -2.711 1.00 92.69 85 GLY A O 1
ATOM 660 N N . LYS A 1 86 ? 6.785 -6.597 -4.476 1.00 93.19 86 LYS A N 1
ATOM 661 C CA . LYS A 1 86 ? 7.194 -5.427 -3.685 1.00 93.19 86 LYS A CA 1
ATOM 662 C C . LYS A 1 86 ? 6.099 -4.922 -2.751 1.00 93.19 86 LYS A C 1
ATOM 664 O O . LYS A 1 86 ? 6.401 -4.559 -1.620 1.00 93.19 86 LYS A O 1
ATOM 669 N N . LEU A 1 87 ? 4.844 -4.894 -3.199 1.00 94.19 87 LEU A N 1
ATOM 670 C CA . LEU A 1 87 ? 3.727 -4.488 -2.346 1.00 94.19 87 LEU A CA 1
ATOM 671 C C . LEU A 1 87 ? 3.524 -5.478 -1.188 1.00 94.19 87 LEU A C 1
ATOM 673 O O . LEU A 1 87 ? 3.308 -5.064 -0.051 1.00 94.19 87 LEU A O 1
ATOM 677 N N . LEU A 1 88 ? 3.651 -6.778 -1.467 1.00 94.88 88 LEU A N 1
ATOM 678 C CA . LEU A 1 88 ? 3.591 -7.828 -0.453 1.00 94.88 88 LEU A CA 1
ATOM 679 C C . LEU A 1 88 ? 4.753 -7.728 0.543 1.00 94.88 88 LEU A C 1
ATOM 681 O O . LEU A 1 88 ? 4.534 -7.835 1.745 1.00 94.88 88 LEU A O 1
ATOM 685 N N . GLU A 1 89 ? 5.969 -7.480 0.059 1.00 93.44 89 GLU A N 1
ATOM 686 C CA . GLU A 1 89 ? 7.143 -7.284 0.912 1.00 93.44 89 GLU A CA 1
ATOM 687 C C . GLU A 1 89 ? 6.970 -6.062 1.822 1.00 93.44 89 GLU A C 1
ATOM 689 O O . GLU A 1 89 ? 7.227 -6.149 3.019 1.00 93.44 89 GLU A O 1
ATOM 694 N N . ALA A 1 90 ? 6.452 -4.949 1.288 1.00 92.94 90 ALA A N 1
ATOM 695 C CA . ALA A 1 90 ? 6.140 -3.761 2.079 1.00 92.94 90 ALA A CA 1
ATOM 696 C C . ALA A 1 90 ? 5.114 -4.067 3.181 1.00 92.94 90 ALA A C 1
ATOM 698 O O . ALA A 1 90 ? 5.333 -3.712 4.338 1.00 92.94 90 ALA A O 1
ATOM 699 N N . LYS A 1 91 ? 4.030 -4.781 2.847 1.00 94.56 91 LYS A N 1
ATOM 700 C CA . LYS A 1 91 ? 3.037 -5.240 3.829 1.00 94.56 91 LYS A CA 1
ATOM 701 C C . LYS A 1 91 ? 3.690 -6.085 4.926 1.00 94.56 91 LYS A C 1
ATOM 703 O O . LYS A 1 91 ? 3.485 -5.813 6.104 1.00 94.56 91 LYS A O 1
ATOM 708 N N . ASN A 1 92 ? 4.464 -7.101 4.550 1.00 93.31 92 ASN A N 1
ATOM 709 C CA . ASN A 1 92 ? 5.084 -8.029 5.497 1.00 93.31 92 ASN A CA 1
ATOM 710 C C . ASN A 1 92 ? 6.083 -7.326 6.416 1.00 93.31 92 ASN A C 1
ATOM 712 O O . ASN A 1 92 ? 6.095 -7.584 7.616 1.00 93.31 92 ASN A O 1
ATOM 716 N N . TYR A 1 93 ? 6.889 -6.425 5.857 1.00 90.38 93 TYR A N 1
ATOM 717 C CA . TYR A 1 93 ? 7.820 -5.602 6.615 1.00 90.38 93 TYR A CA 1
ATOM 718 C C . TYR A 1 93 ? 7.086 -4.763 7.666 1.00 90.38 93 TYR A C 1
ATOM 720 O O . TYR A 1 93 ? 7.403 -4.867 8.847 1.00 90.38 93 TYR A O 1
ATOM 728 N N . ILE A 1 94 ? 6.040 -4.034 7.267 1.00 90.94 94 ILE A N 1
ATOM 729 C CA . ILE A 1 94 ? 5.252 -3.185 8.172 1.00 90.94 94 ILE A CA 1
ATOM 730 C C . ILE A 1 94 ? 4.569 -4.009 9.270 1.00 90.94 94 ILE A C 1
ATOM 732 O O . ILE A 1 94 ? 4.604 -3.626 10.439 1.00 90.94 94 ILE A O 1
ATOM 736 N N . LEU A 1 95 ? 3.976 -5.155 8.920 1.00 92.25 95 LEU A N 1
ATOM 737 C CA . LEU A 1 95 ? 3.377 -6.060 9.904 1.00 92.25 95 LEU A CA 1
ATOM 738 C C . LEU A 1 95 ? 4.425 -6.589 10.887 1.00 92.25 95 LEU A C 1
ATOM 740 O O . LEU A 1 95 ? 4.154 -6.681 12.083 1.00 92.25 95 LEU A O 1
ATOM 744 N N . LYS A 1 96 ? 5.635 -6.903 10.407 1.00 90.50 96 LYS A N 1
ATOM 745 C CA . LYS A 1 96 ? 6.709 -7.380 11.277 1.00 90.50 96 LYS A CA 1
ATOM 746 C C . LYS A 1 96 ? 7.215 -6.286 12.210 1.00 90.50 96 LYS A C 1
ATOM 748 O O . LYS A 1 96 ? 7.503 -6.568 13.368 1.00 90.50 96 LYS A O 1
ATOM 753 N N . GLU A 1 97 ? 7.300 -5.047 11.740 1.00 88.62 97 GLU A N 1
ATOM 754 C CA . GLU A 1 97 ? 7.627 -3.907 12.596 1.00 88.62 97 GLU A CA 1
ATOM 755 C C . GLU A 1 97 ? 6.597 -3.712 13.710 1.00 88.62 97 GLU A C 1
ATOM 757 O O . GLU A 1 97 ? 6.984 -3.531 14.863 1.00 88.62 97 GLU A O 1
ATOM 762 N N . GLN A 1 98 ? 5.304 -3.817 13.386 1.00 88.25 98 GLN A N 1
ATOM 763 C CA . GLN A 1 98 ? 4.219 -3.745 14.369 1.00 88.25 98 GLN A CA 1
ATOM 764 C C . GLN A 1 98 ? 4.303 -4.882 15.395 1.00 88.25 98 GLN A C 1
ATOM 766 O O . GLN A 1 98 ? 4.198 -4.631 16.593 1.00 88.25 98 GLN A O 1
ATOM 771 N N . GLU A 1 99 ? 4.547 -6.117 14.945 1.00 89.62 99 GLU A N 1
ATOM 772 C CA . GLU A 1 99 ? 4.715 -7.286 15.822 1.00 89.62 99 GLU A CA 1
ATOM 773 C C . GLU A 1 99 ? 5.881 -7.102 16.806 1.00 89.62 99 GLU A C 1
ATOM 775 O O . GLU A 1 99 ? 5.794 -7.491 17.968 1.00 89.62 99 GLU A O 1
ATOM 780 N N . LEU A 1 100 ? 6.974 -6.492 16.344 1.00 88.62 100 LEU A N 1
ATOM 781 C CA 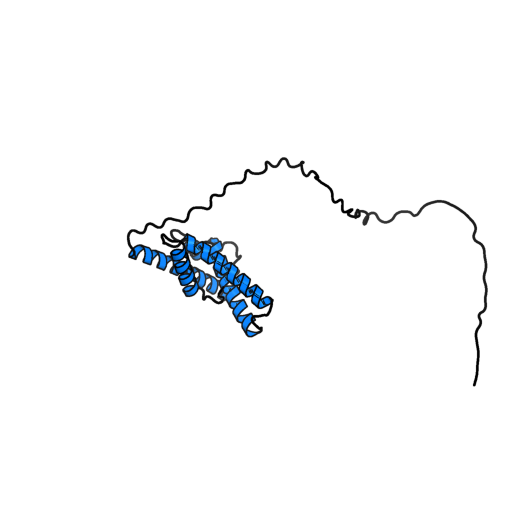. LEU A 1 100 ? 8.166 -6.233 17.148 1.00 88.62 100 LEU A CA 1
ATOM 782 C C . LEU A 1 100 ? 8.056 -4.963 18.012 1.00 88.62 100 LEU A C 1
ATOM 784 O O . LEU A 1 100 ? 9.000 -4.653 18.739 1.00 88.62 100 LEU A O 1
ATOM 788 N N . GLY A 1 101 ? 6.944 -4.224 17.933 1.00 84.50 101 GLY A N 1
ATOM 789 C CA . GLY A 1 101 ? 6.752 -2.965 18.657 1.00 84.50 101 GLY A CA 1
ATOM 790 C C . GLY A 1 101 ? 7.743 -1.875 18.244 1.00 84.50 101 GLY A C 1
ATOM 791 O O . GLY A 1 101 ? 8.137 -1.053 19.071 1.00 84.50 101 GLY A O 1
ATOM 792 N N . LEU A 1 102 ? 8.203 -1.900 16.991 1.00 82.69 102 LEU A N 1
ATOM 793 C CA . LEU A 1 102 ? 9.159 -0.928 16.477 1.00 82.69 102 LEU A CA 1
ATOM 794 C C . LEU A 1 102 ? 8.452 0.375 16.113 1.00 82.69 102 LEU A C 1
ATOM 796 O O . LEU A 1 102 ? 7.410 0.368 15.458 1.00 82.69 102 LEU A O 1
ATOM 800 N N . ASP A 1 103 ? 9.059 1.491 16.516 1.00 78.25 103 ASP A N 1
ATOM 801 C CA . ASP A 1 103 ? 8.597 2.820 16.134 1.00 78.25 103 ASP A CA 1
ATOM 802 C C . ASP A 1 103 ? 8.870 3.059 14.636 1.00 78.25 103 ASP A C 1
ATOM 804 O O . ASP A 1 103 ? 10.039 3.021 14.224 1.00 78.25 103 ASP A O 1
ATOM 808 N N . PRO A 1 104 ? 7.829 3.295 13.816 1.00 69.81 104 PRO A N 1
ATOM 809 C CA . PRO A 1 104 ? 7.998 3.601 12.401 1.00 69.81 104 PRO A CA 1
ATOM 810 C C . PRO A 1 104 ? 8.693 4.942 12.144 1.00 69.81 104 PRO A C 1
ATOM 812 O O . PRO A 1 104 ? 9.307 5.113 11.094 1.00 69.81 104 PRO A O 1
ATOM 815 N N . ASP A 1 105 ? 8.661 5.875 13.095 1.00 71.62 105 ASP A N 1
ATOM 816 C CA . ASP A 1 105 ? 9.307 7.182 12.956 1.00 71.62 105 ASP A CA 1
ATOM 817 C C . ASP A 1 105 ? 10.767 7.164 13.442 1.00 71.62 105 ASP A C 1
ATOM 819 O O . ASP A 1 105 ? 11.408 8.207 13.625 1.00 71.62 105 ASP A O 1
ATOM 823 N N . ARG A 1 106 ? 11.349 5.967 13.615 1.00 71.56 106 ARG A N 1
ATOM 824 C CA . ARG A 1 106 ? 12.724 5.827 14.092 1.00 71.56 106 ARG A CA 1
ATOM 825 C C . ARG A 1 106 ? 13.738 6.484 13.142 1.00 71.56 106 ARG A C 1
ATOM 827 O O . ARG A 1 106 ? 13.745 6.223 11.929 1.00 71.56 106 ARG A O 1
ATOM 834 N N . PRO A 1 107 ? 14.690 7.274 13.674 1.00 75.06 107 PRO A N 1
ATOM 835 C CA . PRO A 1 107 ? 15.771 7.827 12.874 1.00 75.06 107 PRO A CA 1
ATOM 836 C C . PRO A 1 107 ? 16.556 6.725 12.151 1.00 75.06 107 PRO A C 1
ATOM 838 O O . PRO A 1 107 ? 17.133 5.838 12.773 1.00 75.06 107 PRO A O 1
ATOM 841 N N . GLY A 1 108 ? 16.620 6.810 10.821 1.00 72.25 108 GLY A N 1
ATOM 842 C CA . GLY A 1 108 ? 17.405 5.884 10.002 1.00 72.25 108 GLY A CA 1
ATOM 843 C C . GLY A 1 108 ? 16.642 4.703 9.402 1.00 72.25 108 GLY A C 1
ATOM 844 O O . GLY A 1 108 ? 17.283 3.919 8.713 1.00 72.25 108 GLY A O 1
ATOM 845 N N . MET A 1 109 ? 15.313 4.611 9.550 1.00 70.50 109 MET A N 1
ATOM 846 C CA . MET A 1 109 ? 14.506 3.574 8.875 1.00 70.50 109 MET A CA 1
ATOM 847 C C . MET A 1 109 ? 14.728 3.551 7.349 1.00 70.50 109 MET A C 1
ATOM 849 O O . MET A 1 109 ? 14.864 2.500 6.732 1.00 70.50 109 MET A O 1
ATOM 853 N N . HIS A 1 110 ? 14.923 4.723 6.736 1.00 70.38 110 HIS A N 1
ATOM 854 C CA . HIS A 1 110 ? 15.276 4.863 5.316 1.00 70.38 110 HIS A CA 1
ATOM 855 C C . HIS A 1 110 ? 16.626 4.226 4.921 1.00 70.38 110 HIS A C 1
ATOM 857 O O . HIS A 1 110 ? 16.919 4.109 3.732 1.00 70.38 110 HIS A O 1
ATOM 863 N N . LYS A 1 111 ? 17.472 3.859 5.894 1.00 76.38 111 LYS A N 1
ATOM 864 C CA . LYS A 1 111 ? 18.766 3.190 5.684 1.00 76.38 111 LYS A CA 1
ATOM 865 C C . LYS A 1 111 ? 18.659 1.669 5.775 1.00 76.38 111 LYS A C 1
ATOM 867 O O . LYS A 1 111 ? 19.644 0.982 5.515 1.00 76.38 111 LYS A O 1
ATOM 872 N N . GLU A 1 112 ? 17.500 1.139 6.153 1.00 80.25 112 GLU A N 1
ATOM 873 C CA . GLU A 1 112 ? 17.282 -0.299 6.209 1.00 80.25 112 GLU A CA 1
ATOM 874 C C . GLU A 1 112 ? 17.270 -0.899 4.810 1.00 80.25 112 GLU A C 1
ATOM 876 O O . GLU A 1 112 ? 16.742 -0.318 3.859 1.00 80.25 112 GLU A O 1
ATOM 881 N N . LEU A 1 113 ? 17.848 -2.095 4.685 1.00 85.06 113 LEU A N 1
ATOM 882 C CA . LEU A 1 113 ? 17.987 -2.767 3.399 1.00 85.06 113 LEU A CA 1
ATOM 883 C C . LEU A 1 113 ? 16.626 -2.950 2.714 1.00 85.06 113 LEU A C 1
ATOM 885 O O . LEU A 1 113 ? 16.511 -2.684 1.522 1.00 85.06 113 LEU A O 1
ATOM 889 N N . THR A 1 114 ? 15.589 -3.333 3.462 1.00 84.19 114 THR A N 1
ATOM 890 C CA . THR A 1 114 ? 14.232 -3.521 2.929 1.00 84.19 114 THR A CA 1
ATOM 891 C C . THR A 1 114 ? 13.645 -2.214 2.399 1.00 84.19 114 THR A C 1
ATOM 893 O O . THR A 1 114 ? 13.205 -2.167 1.250 1.00 84.19 114 THR A O 1
ATOM 896 N N . ALA A 1 115 ? 13.723 -1.127 3.174 1.00 82.31 115 ALA A N 1
ATOM 897 C CA . ALA A 1 115 ? 13.272 0.198 2.750 1.00 82.31 115 ALA A CA 1
ATOM 898 C C . ALA A 1 115 ? 13.985 0.665 1.466 1.00 82.31 115 ALA A C 1
ATOM 900 O O . ALA A 1 115 ? 13.346 1.169 0.537 1.00 82.31 115 ALA A O 1
ATOM 901 N N . ILE A 1 116 ? 15.299 0.427 1.377 1.00 84.31 116 ILE A N 1
ATOM 902 C CA . ILE A 1 116 ? 16.107 0.727 0.189 1.00 84.31 116 ILE A CA 1
ATOM 903 C C . ILE A 1 116 ? 15.655 -0.120 -1.009 1.00 84.31 116 ILE A C 1
ATOM 905 O O . ILE A 1 116 ? 15.421 0.424 -2.089 1.00 84.31 116 ILE A O 1
ATOM 909 N N . LEU A 1 117 ? 15.508 -1.438 -0.842 1.00 86.81 117 LEU A N 1
ATOM 910 C CA . LEU A 1 117 ? 15.112 -2.364 -1.912 1.00 86.81 117 LEU A CA 1
ATOM 911 C C . LEU A 1 117 ? 13.722 -2.035 -2.473 1.00 86.81 117 LEU A C 1
ATOM 913 O O . LEU A 1 117 ? 13.511 -2.069 -3.691 1.00 86.81 117 LEU A O 1
ATOM 917 N N . LEU A 1 118 ? 12.779 -1.655 -1.611 1.00 89.12 118 LEU A N 1
ATOM 918 C CA . LEU A 1 118 ? 11.440 -1.226 -2.014 1.00 89.12 118 LEU A CA 1
ATOM 919 C C . LEU A 1 118 ? 11.486 0.032 -2.897 1.00 89.12 118 LEU A C 1
ATOM 921 O O . LEU A 1 118 ? 10.806 0.080 -3.927 1.00 89.12 118 LEU A O 1
ATOM 925 N N . ALA A 1 119 ? 12.367 0.986 -2.584 1.00 86.69 119 ALA A N 1
ATOM 926 C CA . ALA A 1 119 ? 12.536 2.234 -3.330 1.00 86.69 119 ALA A CA 1
ATOM 927 C C . ALA A 1 119 ? 13.378 2.111 -4.622 1.00 86.69 119 ALA A C 1
ATOM 929 O O . ALA A 1 119 ? 13.407 3.045 -5.435 1.00 86.69 119 ALA A O 1
ATOM 930 N N . GLN A 1 120 ? 14.063 0.984 -4.851 1.00 85.75 120 GLN A N 1
ATOM 931 C CA . GLN A 1 120 ? 14.898 0.794 -6.043 1.00 85.75 120 GLN A CA 1
ATOM 932 C C . GLN A 1 120 ? 14.073 0.634 -7.337 1.00 85.75 120 GLN A C 1
ATOM 934 O O . GLN A 1 120 ? 13.085 -0.096 -7.342 1.00 85.75 120 GLN A O 1
ATOM 939 N N . PRO A 1 121 ? 14.481 1.243 -8.470 1.00 80.50 121 PRO A N 1
ATOM 940 C CA . PRO A 1 121 ? 13.868 1.000 -9.784 1.00 80.50 121 PRO A CA 1
ATOM 941 C C . PRO A 1 121 ? 13.876 -0.493 -10.185 1.00 80.50 121 PRO A C 1
ATOM 943 O O . PRO A 1 121 ? 14.707 -1.246 -9.686 1.00 80.50 121 PRO A O 1
ATOM 946 N N . PRO A 1 122 ? 13.010 -0.946 -11.117 1.00 73.94 122 PRO A N 1
ATOM 947 C CA . PRO A 1 122 ? 12.132 -0.161 -11.992 1.00 73.94 122 PRO A CA 1
ATOM 948 C C . PRO A 1 122 ? 10.739 0.140 -11.411 1.00 73.94 122 PRO A C 1
ATOM 950 O O . PRO A 1 122 ? 9.999 0.914 -12.018 1.00 73.94 122 PRO A O 1
ATOM 953 N N . ILE A 1 123 ? 10.402 -0.445 -10.258 1.00 85.00 123 ILE A N 1
ATOM 954 C CA . ILE A 1 123 ? 9.155 -0.237 -9.505 1.00 85.00 123 ILE A CA 1
ATOM 955 C C . ILE A 1 123 ? 9.527 0.367 -8.163 1.00 85.00 123 ILE A C 1
ATOM 957 O O . ILE A 1 123 ? 10.324 -0.227 -7.442 1.00 85.00 123 ILE A O 1
ATOM 961 N N . LYS A 1 124 ? 8.958 1.515 -7.818 1.00 87.69 124 LYS A N 1
ATOM 962 C CA . LYS A 1 124 ? 9.265 2.226 -6.582 1.00 87.69 124 LYS A CA 1
ATOM 963 C C . LYS A 1 124 ? 8.075 2.159 -5.635 1.00 87.69 124 LYS A C 1
ATOM 965 O O . LYS A 1 124 ? 7.032 2.748 -5.904 1.00 87.69 124 LYS A O 1
ATOM 970 N N . ILE A 1 125 ? 8.267 1.479 -4.512 1.00 89.88 125 ILE A N 1
ATOM 971 C CA . ILE A 1 125 ? 7.426 1.620 -3.325 1.00 89.88 125 ILE A CA 1
ATOM 972 C C . ILE A 1 125 ? 8.248 2.468 -2.353 1.00 89.88 125 ILE A C 1
ATOM 974 O O . ILE A 1 125 ? 9.031 1.953 -1.557 1.00 89.88 125 ILE A O 1
ATOM 978 N N . ASP A 1 126 ? 8.196 3.785 -2.546 1.00 87.06 126 ASP A N 1
ATOM 979 C CA . ASP A 1 126 ? 8.960 4.745 -1.748 1.00 87.06 126 ASP A CA 1
ATOM 980 C C . ASP A 1 126 ? 8.370 4.921 -0.339 1.00 87.06 126 ASP A C 1
ATOM 982 O O . ASP A 1 126 ? 7.378 4.289 0.015 1.00 87.06 126 ASP A O 1
ATOM 986 N N . MET A 1 127 ? 8.987 5.775 0.481 1.00 86.62 127 MET A N 1
ATOM 987 C CA . MET A 1 127 ? 8.529 6.020 1.855 1.00 86.62 127 MET A CA 1
ATOM 988 C C . MET A 1 127 ? 7.079 6.504 1.925 1.00 86.62 127 MET A C 1
ATOM 990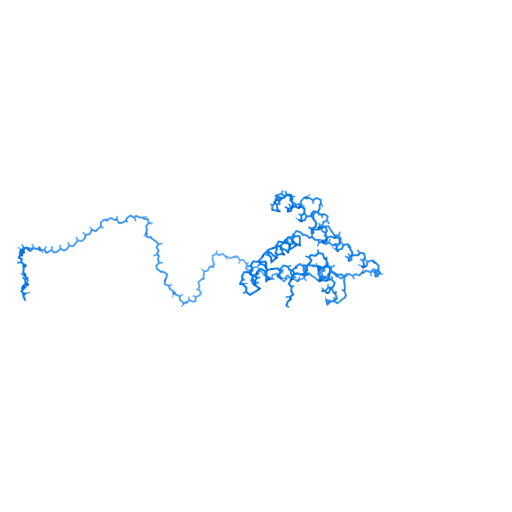 O O . MET A 1 127 ? 6.361 6.108 2.836 1.00 86.62 127 MET A O 1
ATOM 994 N N . ASN A 1 128 ? 6.621 7.298 0.953 1.00 89.25 128 ASN A N 1
ATOM 995 C CA . ASN A 1 128 ? 5.235 7.753 0.920 1.00 89.25 128 ASN A CA 1
ATOM 996 C C . ASN A 1 128 ? 4.277 6.584 0.646 1.00 89.25 128 ASN A C 1
ATOM 998 O O . ASN A 1 128 ? 3.306 6.387 1.371 1.00 89.25 128 ASN A O 1
ATOM 1002 N N . ALA A 1 129 ? 4.582 5.751 -0.352 1.00 91.31 129 ALA A N 1
ATOM 1003 C CA . ALA A 1 129 ? 3.793 4.556 -0.639 1.00 91.31 129 ALA A CA 1
ATOM 1004 C C . ALA A 1 129 ? 3.799 3.561 0.537 1.00 91.31 129 ALA A C 1
ATOM 1006 O O . ALA A 1 129 ? 2.760 2.990 0.858 1.00 91.31 129 ALA A O 1
ATOM 1007 N N . GLN A 1 130 ? 4.940 3.379 1.210 1.00 90.56 130 GLN A N 1
ATOM 1008 C CA . GLN A 1 130 ? 5.039 2.541 2.411 1.00 90.56 130 GLN A CA 1
ATOM 1009 C C . GLN A 1 130 ? 4.190 3.098 3.558 1.00 90.56 130 GLN A C 1
ATOM 1011 O O . GLN A 1 130 ? 3.491 2.335 4.222 1.00 90.56 130 GLN A O 1
ATOM 1016 N N . GLN A 1 131 ? 4.180 4.419 3.748 1.00 90.88 131 GLN A N 1
ATOM 1017 C CA . GLN A 1 131 ? 3.333 5.051 4.753 1.00 90.88 131 GLN A CA 1
ATOM 1018 C C . GLN A 1 131 ? 1.844 4.868 4.442 1.00 90.88 131 GLN A C 1
ATOM 1020 O O . GLN A 1 131 ? 1.072 4.556 5.342 1.00 90.88 131 GLN A O 1
ATOM 1025 N N . LEU A 1 132 ? 1.433 4.969 3.176 1.00 94.25 132 LEU A N 1
ATOM 1026 C CA . LEU A 1 132 ? 0.051 4.683 2.777 1.00 94.25 132 LEU A CA 1
ATOM 1027 C C . LEU A 1 132 ? -0.335 3.221 3.026 1.00 94.25 132 LEU A C 1
ATOM 1029 O O . LEU A 1 132 ? -1.432 2.957 3.511 1.00 94.25 132 LEU A O 1
ATOM 1033 N N . VAL A 1 133 ? 0.568 2.268 2.764 1.00 94.19 133 VAL A N 1
ATOM 1034 C CA . VAL A 1 133 ? 0.348 0.856 3.124 1.00 94.19 133 VAL A CA 1
ATOM 1035 C C . VAL A 1 133 ? 0.170 0.710 4.637 1.00 94.19 133 VAL A C 1
ATOM 1037 O O . VAL A 1 133 ? -0.738 0.008 5.076 1.00 94.19 133 VAL A O 1
ATOM 1040 N N . ARG A 1 134 ? 0.985 1.398 5.444 1.00 93.06 134 ARG A N 1
ATOM 1041 C CA . ARG A 1 134 ? 0.856 1.382 6.908 1.00 93.06 134 ARG A CA 1
ATOM 1042 C C . ARG A 1 134 ? -0.493 1.929 7.362 1.00 93.06 134 ARG A C 1
ATOM 1044 O O . ARG A 1 134 ? -1.163 1.277 8.158 1.00 93.06 134 ARG A O 1
ATOM 1051 N N . LEU A 1 135 ? -0.897 3.085 6.841 1.00 93.62 135 LEU A N 1
ATOM 1052 C CA . LEU A 1 135 ? -2.179 3.714 7.162 1.00 93.62 135 LEU A CA 1
ATOM 1053 C C . LEU A 1 135 ? -3.361 2.823 6.766 1.00 93.62 135 LEU A C 1
ATOM 1055 O O . LEU A 1 135 ? -4.304 2.696 7.538 1.00 93.62 135 LEU A O 1
ATOM 1059 N N . LEU A 1 136 ? -3.282 2.127 5.628 1.00 95.00 136 LEU A N 1
ATOM 1060 C CA . LEU A 1 136 ? -4.295 1.152 5.220 1.00 95.00 136 LEU A CA 1
ATOM 1061 C C . LEU A 1 136 ? -4.393 -0.039 6.177 1.00 95.00 136 LEU A C 1
ATOM 1063 O O . LEU A 1 136 ? -5.499 -0.449 6.519 1.00 95.00 136 LEU A O 1
ATOM 1067 N N . LEU A 1 137 ? -3.263 -0.589 6.628 1.00 94.06 137 LEU A N 1
ATOM 1068 C CA . LEU A 1 137 ? -3.258 -1.698 7.587 1.00 94.06 137 LEU A CA 1
ATOM 1069 C C . LEU A 1 137 ? -3.807 -1.270 8.955 1.00 94.06 137 LEU A C 1
ATOM 1071 O O . LEU A 1 137 ? -4.576 -2.013 9.560 1.00 94.06 137 LEU A O 1
ATOM 1075 N N . LEU A 1 138 ? -3.451 -0.072 9.426 1.00 92.38 138 LEU A N 1
ATOM 1076 C CA . LEU A 1 138 ? -3.974 0.485 10.677 1.00 92.38 138 LEU A CA 1
ATOM 1077 C C . LEU A 1 138 ? -5.475 0.780 10.575 1.00 92.38 138 LEU A C 1
ATOM 1079 O O . LEU A 1 138 ? -6.242 0.325 11.420 1.00 92.38 138 LEU A O 1
ATOM 1083 N N . GLY A 1 139 ? -5.901 1.463 9.510 1.00 91.62 139 GLY A N 1
ATOM 1084 C CA . GLY A 1 139 ? -7.309 1.760 9.254 1.00 91.62 139 GLY A CA 1
ATOM 1085 C C . GLY A 1 139 ? -8.151 0.492 9.104 1.00 91.62 139 GLY A C 1
ATOM 1086 O O . GLY A 1 139 ? -9.267 0.432 9.607 1.00 91.62 139 GLY A O 1
ATOM 1087 N N . ALA A 1 140 ? -7.599 -0.565 8.499 1.00 92.00 140 ALA A N 1
ATOM 1088 C CA . ALA A 1 140 ? -8.248 -1.870 8.412 1.00 92.00 140 ALA A CA 1
ATOM 1089 C C . ALA A 1 140 ? -8.515 -2.498 9.787 1.00 92.00 140 ALA A C 1
ATOM 1091 O O . ALA A 1 140 ? -9.596 -3.042 10.017 1.00 92.00 140 ALA A O 1
ATOM 1092 N N . VAL A 1 141 ? -7.537 -2.446 10.694 1.00 91.06 141 VAL A N 1
ATOM 1093 C CA . VAL A 1 141 ? -7.694 -2.947 12.067 1.00 91.06 141 VAL A CA 1
ATOM 1094 C C . VAL A 1 141 ? -8.721 -2.103 12.817 1.00 91.06 141 VAL A C 1
ATOM 1096 O O . VAL A 1 141 ? -9.676 -2.661 13.351 1.00 91.06 141 VAL A O 1
ATOM 1099 N N . GLN A 1 142 ? -8.588 -0.776 12.765 1.00 91.31 142 GLN A N 1
ATOM 1100 C CA . GLN A 1 142 ? -9.506 0.157 13.415 1.00 91.31 142 GLN A CA 1
ATOM 1101 C C . GLN A 1 142 ? -10.953 -0.041 12.945 1.00 91.31 142 GLN A C 1
ATOM 1103 O O . GLN A 1 142 ? -11.863 -0.118 13.764 1.00 91.31 142 GLN A O 1
ATOM 1108 N N . LEU A 1 143 ? -11.182 -0.185 11.637 1.00 91.00 143 LEU A N 1
ATOM 1109 C CA . LEU A 1 143 ? -12.511 -0.458 11.088 1.00 91.00 143 LEU A CA 1
ATOM 1110 C C . LEU A 1 143 ? -13.073 -1.792 11.575 1.00 91.00 143 LEU A C 1
ATOM 1112 O O . LEU A 1 143 ? -14.241 -1.864 11.949 1.00 91.00 143 LEU A O 1
ATOM 1116 N N . LYS A 1 144 ? -12.249 -2.847 11.604 1.00 90.62 144 LYS A N 1
ATOM 1117 C CA . LYS A 1 144 ? -12.659 -4.167 12.108 1.00 90.62 144 LYS A CA 1
ATOM 1118 C C . LYS A 1 144 ? -12.996 -4.129 13.602 1.00 90.62 144 LYS A C 1
ATOM 1120 O O . LYS A 1 144 ? -13.875 -4.872 14.030 1.00 90.62 144 LYS A O 1
ATOM 1125 N N . GLU A 1 145 ? -12.320 -3.297 14.387 1.00 91.38 145 GLU A N 1
ATOM 1126 C CA . GLU A 1 145 ? -12.614 -3.087 15.809 1.00 91.38 145 GLU A CA 1
ATOM 1127 C C . GLU A 1 145 ? -13.901 -2.280 16.001 1.00 91.38 145 GLU A C 1
ATOM 1129 O O . GLU A 1 145 ? -14.823 -2.752 16.666 1.00 91.38 145 GLU A O 1
ATOM 1134 N N . LEU A 1 146 ? -14.026 -1.128 15.339 1.00 90.25 146 LEU A N 1
ATOM 1135 C CA . LEU A 1 146 ? -15.219 -0.285 15.421 1.00 90.25 146 LEU A CA 1
ATOM 1136 C C . LEU A 1 146 ? -16.479 -1.026 14.952 1.00 90.25 146 LEU A C 1
ATOM 1138 O O . LEU A 1 146 ? -17.520 -0.923 15.594 1.00 90.25 146 LEU A O 1
ATOM 1142 N N . ALA A 1 147 ? -16.384 -1.834 13.893 1.00 86.25 147 ALA A N 1
ATOM 1143 C CA . ALA A 1 147 ? -17.503 -2.625 13.380 1.00 86.25 147 ALA A CA 1
ATOM 1144 C C . ALA A 1 147 ? -17.968 -3.744 14.333 1.00 86.25 147 ALA A C 1
ATOM 1146 O O . ALA A 1 147 ? -19.076 -4.254 14.178 1.00 86.25 147 ALA A O 1
ATOM 1147 N N . ARG A 1 148 ? -17.148 -4.154 15.314 1.00 89.44 148 ARG A N 1
ATOM 1148 C CA . ARG A 1 148 ? -17.572 -5.111 16.357 1.00 89.44 148 ARG A CA 1
ATOM 1149 C C . ARG A 1 148 ? -18.400 -4.446 17.446 1.00 89.44 148 ARG A C 1
ATOM 1151 O O . ARG A 1 148 ? -19.232 -5.106 18.061 1.00 89.44 148 ARG A O 1
ATOM 1158 N N . GLU A 1 149 ? -18.140 -3.172 17.703 1.00 88.25 149 GLU A N 1
ATOM 1159 C CA . GLU A 1 149 ? -18.704 -2.439 18.836 1.00 88.25 149 GLU A CA 1
ATOM 1160 C C . GLU A 1 149 ? -19.855 -1.514 18.428 1.00 88.25 149 GLU A C 1
ATOM 1162 O O . GLU A 1 149 ? -20.652 -1.112 19.276 1.00 88.25 149 GLU A O 1
ATOM 1167 N N . ARG A 1 150 ? -19.943 -1.158 17.141 1.00 89.25 150 ARG A N 1
ATOM 1168 C CA . ARG A 1 150 ? -20.805 -0.082 16.640 1.00 89.25 150 ARG A CA 1
ATOM 1169 C C . ARG A 1 150 ? -21.491 -0.445 15.333 1.00 89.25 150 ARG A C 1
ATOM 1171 O O . ARG A 1 150 ? -21.078 -1.337 14.598 1.00 89.25 150 ARG A O 1
ATOM 1178 N N . THR A 1 151 ? -22.551 0.294 15.037 1.00 85.62 151 THR A N 1
ATOM 1179 C CA . THR A 1 151 ? -23.275 0.216 13.767 1.00 85.62 151 THR A CA 1
ATOM 1180 C C . THR A 1 151 ? -22.556 1.000 12.674 1.00 85.62 151 THR A C 1
ATOM 1182 O O . THR A 1 151 ? -21.919 2.011 12.955 1.00 85.62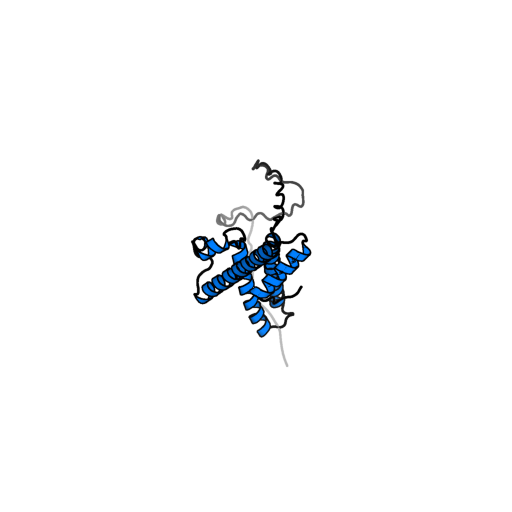 151 THR A O 1
ATOM 1185 N N . ALA A 1 152 ? -22.738 0.596 11.416 1.00 83.31 152 ALA A N 1
ATOM 1186 C CA . ALA A 1 152 ? -22.144 1.265 10.253 1.00 83.31 152 ALA A CA 1
ATOM 1187 C C . ALA A 1 152 ? -22.540 2.750 10.099 1.00 83.31 152 ALA A C 1
ATOM 1189 O O . ALA A 1 152 ? -21.834 3.505 9.443 1.00 83.31 152 ALA A O 1
ATOM 1190 N N . GLU A 1 153 ? -23.648 3.173 10.713 1.00 87.56 153 GLU A N 1
ATOM 1191 C CA . GLU A 1 153 ? -24.136 4.560 10.692 1.00 87.56 153 GLU A CA 1
ATOM 1192 C C . GLU A 1 153 ? -23.505 5.453 11.778 1.00 87.56 153 GLU A C 1
ATOM 1194 O O . GLU A 1 153 ? -23.791 6.649 11.832 1.00 87.56 153 GLU A O 1
ATOM 1199 N N . ASP A 1 154 ? -22.664 4.901 12.663 1.00 92.00 154 ASP A N 1
ATOM 1200 C CA . ASP A 1 154 ? -21.966 5.699 13.676 1.00 92.00 154 ASP A CA 1
ATOM 1201 C C . ASP A 1 154 ? -20.990 6.677 12.987 1.00 92.00 154 ASP A C 1
ATOM 1203 O O . ASP A 1 154 ? -20.195 6.248 12.142 1.00 92.00 154 ASP A O 1
ATOM 1207 N N . PRO A 1 155 ? -20.993 7.976 13.346 1.00 90.69 155 PRO A N 1
ATOM 1208 C CA . PRO A 1 155 ? -20.106 8.968 12.743 1.00 90.69 155 PRO A CA 1
ATOM 1209 C C . PRO A 1 155 ? -18.621 8.582 12.753 1.00 90.69 155 PRO A C 1
ATOM 1211 O O . PRO A 1 155 ? -17.919 8.872 11.790 1.00 90.69 155 PRO A O 1
ATOM 1214 N N . GLN A 1 156 ? -18.144 7.896 13.798 1.00 90.12 156 GLN A N 1
ATOM 1215 C CA . GLN A 1 156 ? -16.747 7.459 13.897 1.00 90.12 156 GLN A CA 1
ATOM 1216 C C . GLN A 1 156 ? -16.435 6.305 12.941 1.00 90.12 156 GLN A C 1
ATOM 1218 O O . GLN A 1 156 ? -15.319 6.207 12.437 1.00 90.12 156 GLN A O 1
ATOM 1223 N N . VAL A 1 157 ? -17.414 5.434 12.671 1.00 90.69 157 VAL A N 1
ATOM 1224 C CA . VAL A 1 157 ? -17.270 4.374 11.663 1.00 90.69 157 VAL A CA 1
ATOM 1225 C C . VAL A 1 157 ? -17.218 4.998 10.271 1.00 90.69 157 VAL A C 1
ATOM 1227 O O . VAL A 1 157 ? -16.336 4.656 9.488 1.00 90.69 157 VAL A O 1
ATOM 1230 N N . LEU A 1 158 ? -18.105 5.954 9.983 1.00 91.44 158 LEU A N 1
ATOM 1231 C CA . LEU A 1 158 ? -18.136 6.660 8.700 1.00 91.44 158 LEU A CA 1
ATOM 1232 C C . LEU A 1 158 ? -16.843 7.443 8.430 1.00 91.44 158 LEU A C 1
ATOM 1234 O O . LEU A 1 158 ? -16.321 7.389 7.318 1.00 91.44 158 LEU A O 1
ATOM 1238 N N . GLU A 1 159 ? -16.305 8.130 9.439 1.00 91.88 159 GLU A N 1
ATOM 1239 C CA . GLU A 1 159 ? -15.024 8.838 9.344 1.00 91.88 159 GLU A CA 1
ATOM 1240 C C . GLU A 1 159 ? -13.871 7.865 9.062 1.00 91.88 159 GLU A C 1
ATOM 1242 O O . GLU A 1 159 ? -13.138 8.041 8.090 1.00 91.88 159 GLU A O 1
ATOM 1247 N N . ALA A 1 160 ? -13.780 6.765 9.817 1.00 91.25 160 ALA A N 1
ATOM 1248 C CA . ALA A 1 160 ? -12.763 5.740 9.586 1.00 91.25 160 ALA A CA 1
ATOM 1249 C C . ALA A 1 160 ? -12.882 5.089 8.192 1.00 91.25 160 ALA A C 1
ATOM 1251 O O . ALA A 1 160 ? -11.869 4.756 7.571 1.00 91.25 160 ALA A O 1
ATOM 1252 N N . MET A 1 161 ? -14.104 4.916 7.672 1.00 92.25 161 MET A N 1
ATOM 1253 C CA . MET A 1 161 ? -14.334 4.405 6.315 1.00 92.25 161 MET A CA 1
ATOM 1254 C C . MET A 1 161 ? -13.854 5.403 5.260 1.00 92.25 161 MET A C 1
ATOM 1256 O O . MET A 1 161 ? -13.210 4.999 4.288 1.00 92.25 161 MET A O 1
ATOM 1260 N N . ALA A 1 162 ? -14.138 6.693 5.455 1.00 91.88 162 ALA A N 1
ATOM 1261 C CA . ALA A 1 162 ? -13.702 7.758 4.562 1.00 91.88 162 ALA A CA 1
ATOM 1262 C C . ALA A 1 162 ? -12.170 7.877 4.527 1.00 91.88 162 ALA A C 1
ATOM 1264 O O . ALA A 1 162 ? -11.592 7.945 3.440 1.00 91.88 162 ALA A O 1
ATOM 1265 N N . ASP A 1 163 ? -11.512 7.821 5.685 1.00 92.81 163 ASP A N 1
ATOM 1266 C CA . ASP A 1 163 ? -10.051 7.856 5.791 1.00 92.81 163 ASP A CA 1
ATOM 1267 C C . ASP A 1 163 ? -9.405 6.639 5.125 1.00 92.81 163 ASP A C 1
ATOM 1269 O O . ASP A 1 163 ? -8.497 6.775 4.299 1.00 92.81 163 ASP A O 1
ATOM 1273 N N . TYR A 1 164 ? -9.911 5.437 5.411 1.00 93.88 164 TYR A N 1
ATOM 1274 C CA . TYR A 1 164 ? -9.439 4.216 4.762 1.00 93.88 164 TYR A CA 1
ATOM 1275 C C . TYR A 1 164 ? -9.568 4.310 3.235 1.00 93.88 164 TYR A C 1
ATOM 1277 O O . TYR A 1 164 ? -8.626 3.993 2.500 1.00 93.88 164 TYR A O 1
ATOM 1285 N N . TRP A 1 165 ? -10.711 4.796 2.744 1.00 93.94 165 TRP A N 1
ATOM 1286 C CA . TRP A 1 165 ? -10.943 4.987 1.316 1.00 93.94 165 TRP A CA 1
ATOM 1287 C C . TRP A 1 165 ? -10.016 6.047 0.704 1.00 93.94 165 TRP A C 1
ATOM 1289 O O . TRP A 1 165 ? -9.494 5.869 -0.403 1.00 93.94 165 TRP A O 1
ATOM 1299 N N . LEU A 1 166 ? -9.735 7.129 1.430 1.00 94.12 166 LEU A N 1
ATOM 1300 C CA . LEU A 1 166 ? -8.774 8.143 1.010 1.00 94.12 166 LEU A CA 1
ATOM 1301 C C . LEU A 1 166 ? -7.376 7.536 0.830 1.00 94.12 166 LEU A C 1
ATOM 1303 O O . LEU A 1 166 ? -6.755 7.722 -0.218 1.00 94.12 166 LEU A O 1
ATOM 1307 N N . PHE A 1 167 ? -6.890 6.753 1.793 1.00 94.44 167 PHE A N 1
ATOM 1308 C CA . PHE A 1 167 ? -5.582 6.101 1.668 1.00 94.44 167 PHE A CA 1
ATOM 1309 C C . PHE A 1 167 ? -5.560 5.069 0.535 1.00 94.44 167 PHE A C 1
ATOM 1311 O O . PHE A 1 167 ? -4.568 4.971 -0.194 1.00 94.44 167 PHE A O 1
ATOM 1318 N N . TRP A 1 168 ? -6.671 4.355 0.320 1.00 94.81 168 TRP A N 1
ATOM 1319 C CA . TRP A 1 168 ? -6.820 3.411 -0.788 1.00 94.81 168 TRP A CA 1
ATOM 1320 C C . TRP A 1 168 ? -6.667 4.112 -2.136 1.00 94.81 168 TRP A C 1
ATOM 1322 O O . TRP A 1 168 ? -5.864 3.706 -2.978 1.00 94.81 168 TRP A O 1
ATOM 1332 N N . THR A 1 169 ? -7.406 5.202 -2.341 1.00 94.12 169 THR A N 1
A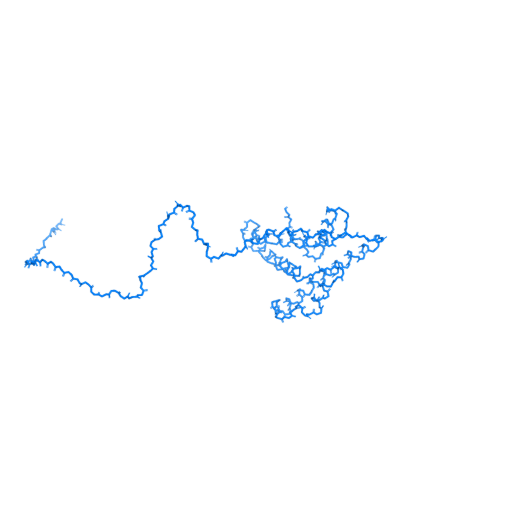TOM 1333 C CA . THR A 1 169 ? -7.381 5.957 -3.599 1.00 94.12 169 THR A CA 1
ATOM 1334 C C . THR A 1 169 ? -6.016 6.594 -3.866 1.00 94.12 169 THR A C 1
ATOM 1336 O O . THR A 1 169 ? -5.543 6.556 -5.006 1.00 94.12 169 THR A O 1
ATOM 1339 N N . GLN A 1 170 ? -5.337 7.099 -2.832 1.00 94.31 170 GLN A N 1
ATOM 1340 C CA . GLN A 1 170 ? -3.986 7.653 -2.956 1.00 94.31 170 GLN A CA 1
ATOM 1341 C C . GLN A 1 170 ? -2.953 6.585 -3.334 1.00 94.31 170 GLN A C 1
ATOM 1343 O O . GLN A 1 170 ? -2.180 6.782 -4.277 1.00 94.31 170 GLN A O 1
ATOM 1348 N N . LEU A 1 171 ? -2.961 5.428 -2.662 1.00 94.44 171 LEU A N 1
ATOM 1349 C CA . LEU A 1 171 ? -2.051 4.334 -3.002 1.00 94.44 171 LEU A CA 1
ATOM 1350 C C . LEU A 1 171 ? -2.339 3.794 -4.409 1.00 94.44 171 LEU A C 1
ATOM 1352 O O . LEU A 1 171 ? -1.408 3.572 -5.189 1.00 94.44 171 LEU A O 1
ATOM 1356 N N . ARG A 1 172 ? -3.620 3.667 -4.778 1.00 94.25 172 ARG A N 1
ATOM 1357 C CA . ARG A 1 172 ? -4.037 3.275 -6.129 1.00 94.25 172 ARG A CA 1
ATOM 1358 C C . ARG A 1 172 ? -3.475 4.225 -7.178 1.00 94.25 172 ARG A C 1
ATOM 1360 O O . ARG A 1 172 ? -2.923 3.749 -8.163 1.00 94.25 172 ARG A O 1
ATOM 1367 N N . ALA A 1 173 ? -3.551 5.539 -6.976 1.00 91.69 173 ALA A N 1
ATOM 1368 C CA . ALA A 1 173 ? -3.008 6.513 -7.924 1.00 91.69 173 ALA A CA 1
ATOM 1369 C C . ALA A 1 173 ? -1.494 6.330 -8.148 1.00 91.69 173 ALA A C 1
ATOM 1371 O O . ALA A 1 173 ? -1.028 6.329 -9.293 1.00 91.69 173 ALA A O 1
ATOM 1372 N N . ILE A 1 174 ? -0.732 6.095 -7.072 1.00 90.94 174 ILE A N 1
ATOM 1373 C CA . ILE A 1 174 ? 0.713 5.824 -7.147 1.00 90.94 174 ILE A CA 1
ATOM 1374 C C . ILE A 1 174 ? 0.992 4.548 -7.948 1.00 90.94 174 ILE A C 1
ATOM 1376 O O . ILE A 1 174 ? 1.899 4.527 -8.785 1.00 90.94 174 ILE A O 1
ATOM 1380 N N . LEU A 1 175 ? 0.223 3.483 -7.712 1.00 91.19 175 LEU A N 1
ATOM 1381 C CA . LEU A 1 175 ? 0.402 2.214 -8.415 1.00 91.19 175 LEU A CA 1
ATOM 1382 C C . LEU A 1 175 ? -0.016 2.312 -9.884 1.00 91.19 175 LEU A C 1
ATOM 1384 O O . LEU A 1 175 ? 0.736 1.867 -10.746 1.00 91.19 175 LEU A O 1
ATOM 1388 N N . VAL A 1 176 ? -1.144 2.955 -10.199 1.00 91.44 176 VAL A N 1
ATOM 1389 C CA . VAL A 1 176 ? -1.633 3.172 -11.575 1.00 91.44 176 VAL A CA 1
ATOM 1390 C C . VAL A 1 176 ? -0.586 3.865 -12.440 1.00 91.44 176 VAL A C 1
ATOM 1392 O O . VAL A 1 176 ? -0.382 3.488 -13.596 1.00 91.44 176 VAL A O 1
ATOM 1395 N N . TRP A 1 177 ? 0.126 4.844 -11.883 1.00 87.00 177 TRP A N 1
ATOM 1396 C CA . TRP A 1 177 ? 1.200 5.527 -12.599 1.00 87.00 177 TRP A CA 1
ATOM 1397 C C . TRP A 1 177 ? 2.377 4.594 -12.936 1.00 87.00 177 TRP A C 1
ATOM 1399 O O . TRP A 1 177 ? 3.062 4.771 -13.947 1.00 87.00 177 TRP A O 1
ATOM 1409 N N . GLN A 1 178 ? 2.588 3.559 -12.130 1.00 87.81 178 GLN A N 1
ATOM 1410 C CA . GLN A 1 178 ? 3.630 2.561 -12.338 1.00 87.81 178 GLN A CA 1
ATOM 1411 C C . GLN A 1 178 ? 3.136 1.331 -13.118 1.00 87.81 178 GLN A C 1
ATOM 1413 O O . GLN A 1 178 ? 3.956 0.494 -13.483 1.00 87.81 178 GLN A O 1
ATOM 1418 N N . MET A 1 179 ? 1.836 1.204 -13.407 1.00 88.50 179 MET A N 1
ATOM 1419 C CA . MET A 1 179 ? 1.288 0.032 -14.094 1.00 88.50 179 MET A CA 1
ATOM 1420 C C . MET A 1 179 ? 1.528 0.058 -15.612 1.00 88.50 179 MET A C 1
ATOM 1422 O O . MET A 1 179 ? 1.296 1.088 -16.256 1.00 88.50 179 MET A O 1
ATOM 1426 N N . PRO A 1 180 ? 1.882 -1.090 -16.228 1.00 85.06 180 PRO A N 1
ATOM 1427 C CA . PRO A 1 180 ? 1.791 -1.248 -17.673 1.00 85.06 180 PRO A CA 1
ATOM 1428 C C . PRO A 1 180 ? 0.357 -1.122 -18.171 1.00 85.06 180 PRO A C 1
ATOM 1430 O O . PRO A 1 180 ? -0.567 -1.694 -17.590 1.00 85.06 180 PRO A O 1
ATOM 1433 N N . GLY A 1 181 ? 0.196 -0.461 -19.313 1.00 76.50 181 GLY A N 1
ATOM 1434 C CA . GLY A 1 181 ? -1.056 -0.408 -20.057 1.00 76.50 181 GLY A CA 1
ATOM 1435 C C . GLY A 1 181 ? -1.094 0.798 -20.986 1.00 76.50 181 GLY A C 1
ATOM 1436 O O . GLY A 1 181 ? -0.478 1.825 -20.705 1.00 76.50 181 GLY A O 1
ATOM 1437 N N . ARG A 1 182 ? -1.799 0.662 -22.114 1.00 72.69 182 ARG A N 1
ATOM 1438 C CA . ARG A 1 182 ? -2.048 1.783 -23.038 1.00 72.69 182 ARG A CA 1
ATOM 1439 C C . ARG A 1 182 ? -3.224 2.642 -22.586 1.00 72.69 182 ARG A C 1
ATOM 1441 O O . ARG A 1 182 ? -3.232 3.838 -22.843 1.00 72.69 182 ARG A O 1
ATOM 1448 N N . ASP A 1 183 ? -4.183 2.013 -21.917 1.00 84.88 183 ASP A N 1
ATOM 1449 C CA . ASP A 1 183 ? -5.400 2.634 -21.423 1.00 84.88 183 ASP A CA 1
ATOM 1450 C C . ASP A 1 183 ? -5.315 2.895 -19.911 1.00 84.88 183 ASP A C 1
ATOM 1452 O O . ASP A 1 183 ? -4.643 2.177 -19.164 1.00 84.88 183 ASP A O 1
ATOM 1456 N N . GLU A 1 184 ? -5.962 3.962 -19.454 1.00 84.88 184 GLU A N 1
ATOM 1457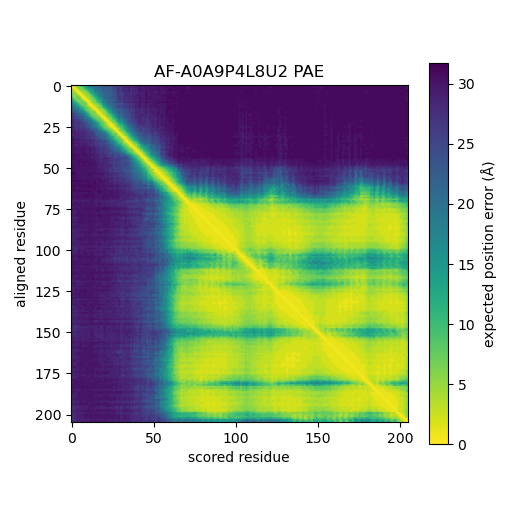 C CA . GLU A 1 184 ? -6.022 4.299 -18.032 1.00 84.88 184 GLU A CA 1
ATOM 1458 C C . GLU A 1 184 ? -6.930 3.347 -17.252 1.00 84.88 184 GLU A C 1
ATOM 1460 O O . GLU A 1 184 ? -6.528 2.889 -16.183 1.00 84.88 184 GLU A O 1
ATOM 1465 N N . GLY A 1 185 ? -8.081 2.967 -17.813 1.00 87.31 185 GLY A N 1
ATOM 1466 C CA . GLY A 1 185 ? -9.009 2.012 -17.210 1.00 87.31 185 GLY A CA 1
ATOM 1467 C C . GLY A 1 185 ? -8.354 0.657 -16.946 1.00 87.31 185 GLY A C 1
ATOM 1468 O O . GLY A 1 185 ? -8.445 0.134 -15.839 1.00 87.31 185 GLY A O 1
ATOM 1469 N N . GLN A 1 186 ? -7.577 0.143 -17.903 1.00 88.12 186 GLN A N 1
ATOM 1470 C CA . GLN A 1 186 ? -6.826 -1.109 -17.715 1.00 88.12 186 GLN A CA 1
ATOM 1471 C C . GLN A 1 186 ? -5.787 -1.024 -16.589 1.00 88.12 186 GLN A C 1
ATOM 1473 O O . GLN A 1 186 ? -5.609 -1.972 -15.823 1.00 88.12 186 GLN A O 1
ATOM 1478 N N . ARG A 1 187 ? -5.069 0.101 -16.478 1.00 89.12 187 ARG A N 1
ATOM 1479 C CA . ARG A 1 187 ? -4.077 0.306 -15.407 1.00 89.12 187 ARG A CA 1
ATOM 1480 C C . ARG A 1 187 ? -4.752 0.413 -14.046 1.00 89.12 187 ARG A C 1
ATOM 1482 O O . ARG A 1 187 ? -4.251 -0.146 -13.074 1.00 89.12 187 ARG A O 1
ATOM 1489 N N . VAL A 1 188 ? -5.890 1.098 -14.004 1.00 91.62 188 VAL A N 1
ATOM 1490 C CA . VAL A 1 188 ? -6.768 1.212 -12.841 1.00 91.62 188 VAL A CA 1
ATOM 1491 C C . VAL A 1 188 ? -7.238 -0.153 -12.357 1.00 91.62 188 VAL A C 1
ATOM 1493 O O . VAL A 1 188 ? -7.064 -0.452 -11.180 1.00 91.62 188 VAL A O 1
ATOM 1496 N N . GLU A 1 189 ? -7.796 -0.971 -13.245 1.00 90.69 189 GLU A N 1
ATOM 1497 C CA . GLU A 1 189 ? -8.346 -2.283 -12.906 1.00 90.69 189 GLU A CA 1
ATOM 1498 C C . GLU A 1 189 ? -7.253 -3.207 -12.362 1.00 90.69 189 GLU A C 1
ATOM 1500 O O . GLU A 1 189 ? -7.409 -3.827 -11.313 1.00 90.69 189 GLU A O 1
ATOM 1505 N N . ARG A 1 190 ? -6.088 -3.226 -13.021 1.00 90.50 190 ARG A N 1
ATOM 1506 C CA . ARG A 1 190 ? -4.929 -4.011 -12.577 1.00 90.50 190 ARG A CA 1
ATOM 1507 C C . ARG A 1 190 ? -4.403 -3.564 -11.216 1.00 90.50 190 ARG A C 1
ATOM 1509 O O . ARG A 1 190 ? -4.042 -4.412 -10.403 1.00 90.50 190 ARG A O 1
ATOM 1516 N N . ALA A 1 191 ? -4.332 -2.255 -10.973 1.00 91.94 191 ALA A N 1
ATOM 1517 C CA . ALA A 1 191 ? -3.912 -1.718 -9.683 1.00 91.94 191 ALA A CA 1
ATOM 1518 C C . ALA A 1 191 ? -4.905 -2.081 -8.574 1.00 91.94 191 ALA A C 1
ATOM 1520 O O . ALA A 1 191 ? -4.474 -2.567 -7.532 1.00 91.94 191 ALA A O 1
ATOM 1521 N N . ASP A 1 192 ? -6.211 -1.918 -8.809 1.00 92.38 192 ASP A N 1
ATOM 1522 C CA . ASP A 1 192 ? -7.240 -2.235 -7.810 1.00 92.38 192 ASP A CA 1
ATOM 1523 C C . ASP A 1 192 ? -7.282 -3.739 -7.506 1.00 92.38 192 ASP A C 1
ATOM 1525 O O . ASP A 1 192 ? -7.336 -4.130 -6.340 1.00 92.38 192 ASP A O 1
ATOM 1529 N N . ALA A 1 193 ? -7.156 -4.591 -8.530 1.00 92.06 193 ALA A N 1
ATOM 1530 C CA . ALA A 1 193 ? -7.077 -6.040 -8.361 1.00 92.06 193 ALA A CA 1
ATOM 1531 C C . ALA A 1 193 ? -5.842 -6.454 -7.543 1.00 92.06 193 ALA A C 1
ATOM 1533 O O . ALA A 1 193 ? -5.955 -7.235 -6.600 1.00 92.06 193 ALA A O 1
ATOM 1534 N N . MET A 1 194 ? -4.668 -5.890 -7.855 1.00 93.88 194 MET A N 1
ATOM 1535 C CA . MET A 1 194 ? -3.431 -6.166 -7.115 1.00 93.88 194 MET A CA 1
ATOM 1536 C C . MET A 1 194 ? -3.513 -5.692 -5.660 1.00 93.88 194 MET A C 1
ATOM 1538 O O . MET A 1 194 ? -3.078 -6.402 -4.755 1.00 93.88 194 MET A O 1
ATOM 1542 N N . MET A 1 195 ? -4.061 -4.498 -5.423 1.00 94.19 195 MET A N 1
ATOM 1543 C CA . MET A 1 195 ? -4.245 -3.973 -4.071 1.00 94.19 195 MET A CA 1
ATOM 1544 C C . MET A 1 195 ? -5.229 -4.821 -3.272 1.00 94.19 195 MET A C 1
ATOM 1546 O O . MET A 1 195 ? -4.925 -5.173 -2.138 1.00 94.19 195 MET A O 1
ATOM 1550 N N . SER A 1 196 ? -6.360 -5.201 -3.867 1.00 93.12 196 SER A N 1
ATOM 1551 C CA . SER A 1 196 ? -7.369 -6.061 -3.233 1.00 93.12 196 SER A CA 1
ATOM 1552 C C . SER A 1 196 ? -6.797 -7.418 -2.846 1.00 93.12 196 SER A C 1
ATOM 1554 O O . SER A 1 196 ? -7.048 -7.900 -1.745 1.00 93.12 196 SER A O 1
ATOM 1556 N N . GLU A 1 197 ? -5.967 -7.999 -3.711 1.00 91.50 197 GLU A N 1
ATOM 1557 C CA . GLU A 1 197 ? -5.291 -9.266 -3.446 1.00 91.50 197 GLU A CA 1
ATOM 1558 C C . GLU A 1 197 ? -4.280 -9.173 -2.291 1.00 91.50 197 GLU A C 1
ATOM 1560 O O . GLU A 1 197 ? -4.155 -10.108 -1.500 1.00 91.50 197 GLU A O 1
ATOM 1565 N N . VAL A 1 198 ? -3.536 -8.067 -2.184 1.00 92.25 198 VAL A N 1
ATOM 1566 C CA . VAL A 1 198 ? -2.452 -7.936 -1.198 1.00 92.25 198 VAL A CA 1
ATOM 1567 C C . VAL A 1 198 ? -2.936 -7.359 0.134 1.00 92.25 198 VAL A C 1
ATOM 1569 O O . VAL A 1 198 ? -2.525 -7.847 1.188 1.00 92.25 198 VAL A O 1
ATOM 1572 N N . LEU A 1 199 ? -3.773 -6.323 0.119 1.00 88.56 199 LEU A N 1
ATOM 1573 C CA . LEU A 1 199 ? -4.120 -5.509 1.291 1.00 88.56 199 LEU A CA 1
ATOM 1574 C C . LEU A 1 199 ? -5.518 -5.777 1.860 1.00 88.56 199 LEU A C 1
ATOM 1576 O O . LEU A 1 199 ? -5.776 -5.286 2.951 1.00 88.56 199 LEU A O 1
ATOM 1580 N N . GLU A 1 200 ? -6.343 -6.597 1.194 1.00 82.19 200 GLU A N 1
ATOM 1581 C CA . GLU A 1 200 ? -7.758 -6.846 1.526 1.00 82.19 200 GLU A CA 1
ATOM 1582 C C . GLU A 1 200 ? -8.600 -5.556 1.466 1.00 82.19 200 GLU A C 1
ATOM 1584 O O . GLU A 1 200 ? -8.414 -4.625 2.246 1.00 82.19 200 GLU A O 1
ATOM 1589 N N . LYS A 1 201 ? -9.547 -5.487 0.526 1.00 84.19 201 LYS A N 1
ATOM 1590 C CA . LYS A 1 201 ? -10.442 -4.332 0.374 1.00 84.19 201 LYS A CA 1
ATOM 1591 C C . LYS A 1 201 ? -11.609 -4.449 1.358 1.00 84.19 201 LYS A C 1
ATOM 1593 O O . LYS A 1 201 ? -12.356 -5.419 1.290 1.00 84.19 201 LYS A O 1
ATOM 1598 N N . ILE A 1 202 ? -11.750 -3.479 2.265 1.00 82.06 202 ILE A N 1
ATOM 1599 C CA . ILE A 1 202 ? -12.766 -3.506 3.342 1.00 82.06 202 ILE A CA 1
ATOM 1600 C C . ILE A 1 202 ? -13.965 -2.599 3.038 1.00 82.06 202 ILE A C 1
ATOM 1602 O O . ILE A 1 202 ? -15.071 -2.866 3.497 1.00 82.06 202 ILE A O 1
ATOM 1606 N N . VAL A 1 203 ? -13.751 -1.539 2.255 1.00 79.38 203 VAL A N 1
ATOM 1607 C CA . VAL A 1 203 ? -14.772 -0.543 1.908 1.00 79.38 203 VAL A CA 1
ATOM 1608 C C . VAL A 1 203 ? -14.928 -0.482 0.390 1.00 79.38 203 VAL A C 1
ATOM 1610 O O . VAL A 1 203 ? -13.936 -0.458 -0.347 1.00 79.38 203 VAL A O 1
ATOM 1613 N N . GLU A 1 204 ? -16.178 -0.459 -0.067 1.00 72.56 204 GLU A N 1
ATOM 1614 C CA . GLU A 1 204 ? -16.558 -0.186 -1.454 1.00 72.56 204 GLU A CA 1
ATOM 1615 C C . GLU A 1 204 ? -17.108 1.248 -1.577 1.00 72.56 204 GLU A C 1
ATOM 1617 O O . GLU A 1 204 ? -17.645 1.764 -0.593 1.00 72.56 204 GLU A O 1
ATOM 1622 N N . PRO A 1 205 ? -16.912 1.913 -2.733 1.00 60.44 205 PRO A N 1
ATOM 1623 C CA . PRO A 1 205 ? -17.385 3.277 -2.971 1.00 60.44 205 PRO A CA 1
ATOM 1624 C C . PRO A 1 205 ? -18.910 3.410 -3.020 1.00 60.44 205 PRO A C 1
ATOM 1626 O O . PRO A 1 205 ? -19.585 2.431 -3.410 1.00 60.44 205 PRO A O 1
#

Sequence (205 aa):
MNNNEAAETESGPSDYHRNEGQSQPPASARNQQHPAVSTNRGTHNDFDYLNIPTPAPVEVSLPKPRTFNFPNAQTEAKYIACMRGKLLEAKNYILKEQELGLDPDRPGMHKELTAILLAQPPIKIDMNAQQLVRLLLLGAVQLKELARERTAEDPQVLEAMADYWLFWTQLRAILVWQMPGRDEGQRVERADAMMSEVLEKIVEP

Organism: NCBI:txid1168544

pLDDT: mean 73.57, std 21.8, range [30.62, 95.0]

Mean predicted aligned error: 16.4 Å

Foldseek 3Di:
DDDDDDDDDDDDDDDDDDDDDDDDDDDDPPPPDDDDDDPPPDDDDDPPPDPPPPPDPPPPPPPDQPADDDPDPVRLVVLLVVLLVLLLLLLVVLVVCVVVVHDPPDPCPCVDPSQVVCCDPPHHCHPVNSVLLNQLLVLVVVLVVCVVVDDCPPPVNVVSLVSNVVSVVVNLVSQLSSHHDPDSVVSSVSSNVSCCVRRNDDDDD

Nearest PDB structures (foldseek):
  1rhg-assembly1_B  TM=3.040E-01  e=3.927E+00  Homo sapiens
  5fi0-assembly3_E  TM=3.229E-01  e=8.804E+00  Homo sapiens

Secondary structure (DSSP, 8-state):
-----------------------PPPP-TTS----------------TT------------PPPPP----SSHHHHHHHHHHHHHHHHHHHHHHHHHHHTT--TT-TTGGGSHHHHHHHSTTS---HHHHHHHHHHHHHHHHHHHHHHHS-TTSHHHHHHHHHHHHHHHHHHHHHHHHS--SSHHHHHHHHHHHHHHHH------

Solvent-accessible surface area (backbone atoms only — not comparable to full-atom values): 13238 Å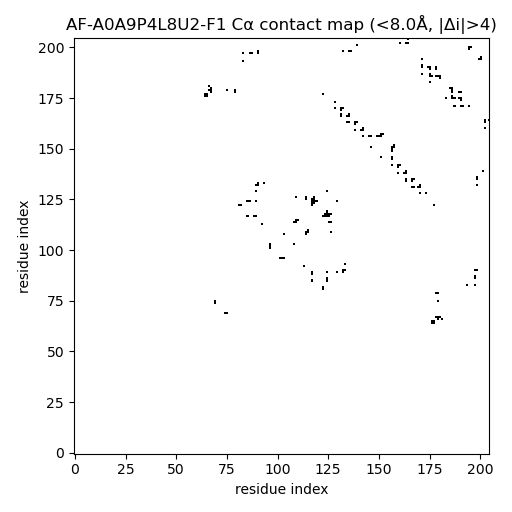² total; per-residue (Å²): 135,87,80,83,85,86,83,90,82,86,78,88,86,83,89,81,83,84,83,82,81,87,80,84,82,83,82,72,97,79,81,86,83,78,81,80,84,73,85,74,89,68,80,90,80,87,74,78,85,61,88,65,75,76,75,72,82,74,81,74,70,73,79,74,70,64,82,66,81,61,95,43,71,68,58,45,51,52,49,54,51,49,49,52,49,46,53,45,48,49,51,52,50,52,53,49,35,58,76,69,70,51,69,86,85,45,91,62,55,77,71,35,68,65,52,43,59,33,42,36,80,97,56,66,49,36,73,66,51,47,47,34,52,49,51,40,56,51,36,52,52,51,48,58,52,46,60,73,79,47,58,80,85,39,68,69,47,46,49,46,51,51,53,36,49,51,36,50,55,54,46,40,53,60,43,31,48,70,36,67,59,96,48,68,67,59,11,46,51,54,32,52,53,51,45,39,72,70,71,60,74,88,79,80,136

Radius of gyration: 35.07 Å; Cα contacts (8 Å, |Δi|>4): 112; chains: 1; bounding box: 75×82×92 Å